Protein AF-A0A6J8DR99-F1 (afdb_monomer_lite)

InterPro domains:
  IPR032675 Leucine-rich repeat domain superfamily [G3DSA:3.80.10.10] (1-269)

Secondary structure (DSSP, 8-state):
--------EEE-TT----HHHHHHHHH-TT-TT--EEE--S----TT-------GGGGS-----------------------EEEEE--TT-SEEE-TT-----SS--SEEEEES-TT--EEE-TT-TT-BSSSEEES-TT-SEEE-TT-BTTS--TTTTTT-TT--EEE-TTS-HHHHHHT-TT--TTTT-TT--EEE-TTS---SPPPTTTTGGGTTT--EEE-TT---SS-SS-GGG-SS--EEE-TTS------HHHHHHHHHHHT-

Structure (mmCIF, N/CA/C/O backbone):
data_AF-A0A6J8DR99-F1
#
_entry.id   AF-A0A6J8DR99-F1
#
loop_
_atom_site.group_PDB
_atom_site.id
_atom_site.type_symbol
_atom_site.label_atom_id
_atom_site.label_alt_id
_atom_site.label_comp_id
_atom_site.label_asym_id
_atom_site.label_entity_id
_atom_site.label_seq_id
_atom_site.pdbx_PDB_ins_code
_atom_site.Cartn_x
_atom_site.Cartn_y
_atom_site.Cartn_z
_atom_site.occupancy
_atom_site.B_iso_or_equiv
_atom_site.auth_seq_id
_atom_site.auth_comp_id
_atom_site.auth_asym_id
_atom_site.auth_atom_id
_atom_site.pdbx_PDB_model_num
ATOM 1 N N . MET A 1 1 ? 9.584 -0.971 -44.306 1.00 40.03 1 MET A N 1
ATOM 2 C CA . MET A 1 1 ? 8.151 -1.090 -43.952 1.00 40.03 1 MET A CA 1
ATOM 3 C C . MET A 1 1 ? 8.019 -1.064 -42.437 1.00 40.03 1 MET A C 1
ATOM 5 O O . MET A 1 1 ? 8.552 -1.952 -41.787 1.00 40.03 1 MET A O 1
ATOM 9 N N . LYS A 1 2 ? 7.386 -0.033 -41.858 1.00 47.81 2 LYS A N 1
ATOM 10 C CA . LYS A 1 2 ? 7.002 -0.052 -40.438 1.00 47.81 2 LYS A CA 1
ATOM 11 C C . LYS A 1 2 ? 5.778 -0.955 -40.329 1.00 47.81 2 LYS A C 1
ATOM 13 O O . LYS A 1 2 ? 4.691 -0.528 -40.705 1.00 47.81 2 LYS A O 1
ATOM 18 N N . TYR A 1 3 ? 5.952 -2.189 -39.867 1.00 49.06 3 TYR A N 1
ATOM 19 C CA . TYR A 1 3 ? 4.815 -2.975 -39.403 1.00 49.06 3 TYR A CA 1
ATOM 20 C C . TYR A 1 3 ? 4.163 -2.174 -38.271 1.00 49.06 3 TYR A C 1
ATOM 22 O O . TYR A 1 3 ? 4.751 -2.016 -37.203 1.00 49.06 3 TYR A O 1
ATOM 30 N N . LYS A 1 4 ? 2.988 -1.583 -38.521 1.00 54.34 4 LYS A N 1
ATOM 31 C CA . LYS A 1 4 ? 2.118 -1.134 -37.432 1.00 54.34 4 LYS A CA 1
ATOM 32 C C . LYS A 1 4 ? 1.659 -2.414 -36.745 1.00 54.34 4 LYS A C 1
ATOM 34 O O . LYS A 1 4 ? 0.756 -3.081 -37.232 1.00 54.34 4 LYS A O 1
ATOM 39 N N . SER A 1 5 ? 2.356 -2.796 -35.682 1.00 61.53 5 SER A N 1
ATOM 40 C CA . SER A 1 5 ? 1.947 -3.916 -34.844 1.00 61.53 5 SER A CA 1
ATOM 41 C C . SER A 1 5 ? 0.578 -3.591 -34.243 1.00 61.53 5 SER A C 1
ATOM 43 O O . SER A 1 5 ? 0.440 -2.587 -33.551 1.00 61.53 5 SER A O 1
ATOM 45 N N . CYS A 1 6 ? -0.442 -4.398 -34.530 1.00 79.50 6 CYS A N 1
ATOM 46 C CA . CYS A 1 6 ? -1.775 -4.282 -33.924 1.00 79.50 6 CYS A CA 1
ATOM 47 C C . CYS A 1 6 ? -1.868 -4.995 -32.565 1.00 79.50 6 CYS A C 1
ATOM 49 O O . CYS A 1 6 ? -2.956 -5.112 -32.010 1.00 79.50 6 CYS A O 1
ATOM 51 N N . LEU A 1 7 ? -0.753 -5.519 -32.049 1.00 81.75 7 LEU A N 1
ATOM 52 C CA . LEU A 1 7 ? -0.737 -6.286 -30.813 1.00 81.75 7 LEU A CA 1
ATOM 53 C C . LEU A 1 7 ? -0.912 -5.353 -29.607 1.00 81.75 7 LEU A C 1
ATOM 55 O O . LEU A 1 7 ? 0.003 -4.609 -29.258 1.00 81.75 7 LEU A O 1
ATOM 59 N N . GLU A 1 8 ? -2.088 -5.405 -28.980 1.00 88.88 8 GLU A N 1
ATOM 60 C CA . GLU A 1 8 ? -2.409 -4.617 -27.781 1.00 88.88 8 GLU A CA 1
ATOM 61 C C . GLU A 1 8 ? -2.265 -5.410 -26.475 1.00 88.88 8 GLU A C 1
ATOM 63 O O . GLU A 1 8 ? -2.068 -4.811 -25.420 1.00 88.88 8 GLU A O 1
ATOM 68 N N . ASN A 1 9 ? -2.333 -6.742 -26.527 1.00 89.88 9 ASN A N 1
ATOM 69 C CA . ASN A 1 9 ? -2.215 -7.611 -25.358 1.00 89.88 9 ASN A CA 1
ATOM 70 C C . ASN A 1 9 ? -1.177 -8.694 -25.635 1.00 89.88 9 ASN A C 1
ATOM 72 O O . ASN A 1 9 ? -1.240 -9.349 -26.676 1.00 89.88 9 ASN A O 1
ATOM 76 N N . LEU A 1 10 ? -0.253 -8.886 -24.703 1.00 87.31 10 LEU A N 1
ATOM 77 C CA . LEU A 1 10 ? 0.753 -9.935 -24.749 1.00 87.31 10 LEU A CA 1
ATOM 78 C C . LEU A 1 10 ? 0.779 -10.622 -23.389 1.00 87.31 10 LEU A C 1
ATOM 80 O O . LEU A 1 10 ? 1.065 -9.981 -22.381 1.00 87.31 10 LEU A O 1
ATOM 84 N N . ASP A 1 11 ? 0.455 -11.906 -23.388 1.00 87.38 11 ASP A N 1
ATOM 85 C CA . ASP A 1 11 ? 0.487 -12.760 -22.210 1.00 87.38 11 ASP A CA 1
ATOM 86 C C . ASP A 1 11 ? 1.566 -13.820 -22.424 1.00 87.38 11 ASP A C 1
ATOM 88 O O . ASP A 1 11 ? 1.490 -14.626 -23.353 1.00 87.38 11 ASP A O 1
ATOM 92 N N . LEU A 1 12 ? 2.608 -13.737 -21.609 1.00 84.62 12 LEU A N 1
ATOM 93 C CA . LEU A 1 12 ? 3.733 -14.660 -21.546 1.00 84.62 12 LEU A CA 1
ATOM 94 C C . LEU A 1 12 ? 3.808 -15.323 -20.166 1.00 84.62 12 LEU A C 1
ATOM 96 O O . LEU A 1 12 ? 4.851 -15.884 -19.822 1.00 84.62 12 LEU A O 1
ATOM 100 N N . ALA A 1 13 ? 2.740 -15.268 -19.367 1.00 82.88 13 ALA A N 1
ATOM 101 C CA . ALA A 1 13 ? 2.736 -15.856 -18.040 1.00 82.88 13 ALA A CA 1
ATOM 102 C C . ALA A 1 13 ? 3.050 -17.359 -18.092 1.00 82.88 13 ALA A C 1
ATOM 104 O O . ALA A 1 13 ? 2.662 -18.050 -19.038 1.00 82.88 13 ALA A O 1
ATOM 105 N N . LYS A 1 14 ? 3.727 -17.876 -17.058 1.00 81.44 14 LYS A N 1
ATOM 106 C CA . LYS A 1 14 ? 4.052 -19.310 -16.906 1.00 81.44 14 LYS A CA 1
ATOM 107 C C . LYS A 1 14 ? 4.875 -19.898 -18.058 1.00 81.44 14 LYS A C 1
ATOM 109 O O . LYS A 1 14 ? 4.716 -21.067 -18.408 1.00 81.44 14 LYS A O 1
ATOM 114 N N . ASN A 1 15 ? 5.729 -19.084 -18.668 1.00 75.38 15 ASN A N 1
ATOM 115 C CA . ASN A 1 15 ? 6.725 -19.552 -19.626 1.00 75.38 15 ASN A CA 1
ATOM 116 C C . ASN A 1 15 ? 8.115 -19.601 -18.976 1.00 75.38 15 ASN A C 1
ATOM 118 O O . ASN A 1 15 ? 8.362 -18.963 -17.955 1.00 75.38 15 ASN A O 1
ATOM 122 N N . ASP A 1 16 ? 9.033 -20.332 -19.602 1.00 70.62 16 ASP A N 1
ATOM 123 C CA . ASP A 1 16 ? 10.425 -20.488 -19.157 1.00 70.62 16 ASP A CA 1
ATOM 124 C C . ASP A 1 16 ? 11.345 -19.473 -19.865 1.00 70.62 16 ASP A C 1
ATOM 126 O O . ASP A 1 16 ? 12.326 -19.819 -20.522 1.00 70.62 16 ASP A O 1
ATOM 130 N N . PHE A 1 17 ? 10.952 -18.193 -19.841 1.00 63.66 17 PHE A N 1
ATOM 131 C CA . PHE A 1 17 ? 11.792 -17.112 -20.361 1.00 63.66 17 PHE A CA 1
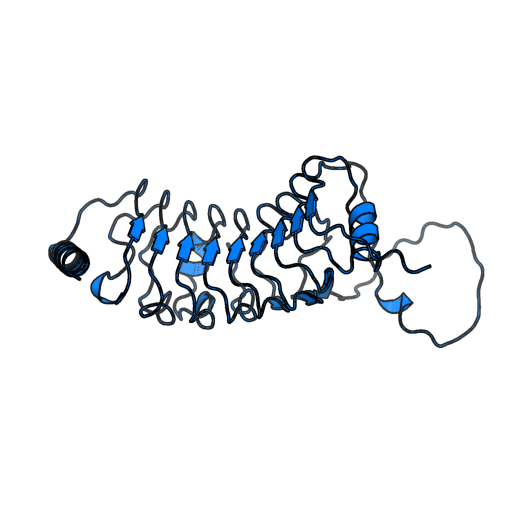ATOM 132 C C . PHE A 1 17 ? 12.757 -16.644 -19.277 1.00 63.66 17 PHE A C 1
ATOM 134 O O . PHE A 1 17 ? 12.333 -16.277 -18.180 1.00 63.66 17 PHE A O 1
ATOM 141 N N . ASP A 1 18 ? 14.041 -16.530 -19.614 1.00 60.47 18 ASP A N 1
ATOM 142 C CA . ASP A 1 18 ? 14.968 -15.812 -18.747 1.00 60.47 18 ASP A CA 1
ATOM 143 C C . ASP A 1 18 ? 14.670 -14.292 -18.758 1.00 60.47 18 ASP A C 1
ATOM 145 O O . ASP A 1 18 ? 14.130 -13.719 -19.716 1.00 60.47 18 ASP A O 1
ATOM 149 N N . ILE A 1 19 ? 15.042 -13.600 -17.676 1.00 57.00 19 ILE A N 1
ATOM 150 C CA . ILE A 1 19 ? 14.813 -12.153 -17.536 1.00 57.00 19 ILE A CA 1
ATOM 151 C C . ILE A 1 19 ? 15.517 -11.329 -18.629 1.00 57.00 19 ILE A C 1
ATOM 153 O O . ILE A 1 19 ? 15.062 -10.233 -18.960 1.00 57.00 19 ILE A O 1
ATOM 157 N N . HIS A 1 20 ? 16.597 -11.835 -19.233 1.00 59.41 20 HIS A N 1
ATOM 158 C CA . HIS A 1 20 ? 17.275 -11.169 -20.342 1.00 59.41 20 HIS A CA 1
ATOM 159 C C . HIS A 1 20 ? 16.442 -11.228 -21.622 1.00 59.41 20 HIS A C 1
ATOM 161 O O . HIS A 1 20 ? 16.338 -10.213 -22.306 1.00 59.41 20 HIS A O 1
ATOM 167 N N . GLN A 1 21 ? 15.797 -12.355 -21.923 1.00 59.56 21 GLN A N 1
ATOM 168 C CA . GLN A 1 21 ? 14.893 -12.503 -23.064 1.00 59.56 21 GLN A CA 1
ATOM 169 C C . GLN A 1 21 ? 13.720 -11.526 -22.951 1.00 59.56 21 GLN A C 1
ATOM 171 O O . GLN A 1 21 ? 13.354 -10.879 -23.932 1.00 59.56 21 GLN A O 1
ATOM 176 N N . ILE A 1 22 ? 13.212 -11.300 -21.739 1.00 60.22 22 ILE A N 1
ATOM 177 C CA . ILE A 1 22 ? 12.131 -10.335 -21.496 1.00 60.22 22 ILE A CA 1
ATOM 178 C C . ILE A 1 22 ? 12.615 -8.895 -21.537 1.00 60.22 22 ILE A C 1
ATOM 180 O O . ILE A 1 22 ? 11.944 -8.049 -22.124 1.00 60.22 22 ILE A O 1
ATOM 184 N N . MET A 1 23 ? 13.781 -8.598 -20.962 1.00 59.97 23 MET A N 1
ATOM 185 C CA . MET A 1 23 ? 14.384 -7.269 -21.074 1.00 59.97 23 MET A CA 1
ATOM 186 C C . MET A 1 23 ? 14.691 -6.927 -22.532 1.00 59.97 23 MET A C 1
ATOM 188 O O . MET A 1 23 ? 14.529 -5.786 -22.948 1.00 59.97 23 MET A O 1
ATOM 192 N N . VAL A 1 24 ? 15.069 -7.913 -23.345 1.00 60.09 24 VAL A N 1
ATOM 193 C CA . VAL A 1 24 ? 15.187 -7.739 -24.792 1.00 60.09 24 VAL A CA 1
ATOM 194 C C . VAL A 1 24 ? 13.814 -7.446 -25.395 1.00 60.09 24 VAL A C 1
ATOM 196 O O . VAL A 1 24 ? 13.698 -6.453 -26.105 1.00 60.09 24 VAL A O 1
ATOM 199 N N . ILE A 1 25 ? 12.763 -8.206 -25.062 1.00 57.19 25 ILE A N 1
ATOM 200 C CA . ILE A 1 25 ? 11.386 -7.965 -25.539 1.00 57.19 25 ILE A CA 1
ATOM 201 C C . ILE A 1 25 ? 10.869 -6.568 -25.145 1.00 57.19 25 ILE A C 1
ATOM 203 O O . ILE A 1 25 ? 10.258 -5.896 -25.975 1.00 57.19 25 ILE A O 1
ATOM 207 N N . SER A 1 26 ? 11.150 -6.085 -23.932 1.00 53.72 26 SER A N 1
ATOM 208 C CA . SER A 1 26 ? 10.747 -4.748 -23.471 1.00 53.72 26 SER A CA 1
ATOM 209 C C . SER A 1 26 ? 11.568 -3.623 -24.117 1.00 53.72 26 SER A C 1
ATOM 211 O O . SER A 1 26 ? 11.051 -2.524 -24.330 1.00 53.72 26 SER A O 1
ATOM 213 N N . LEU A 1 27 ? 12.819 -3.904 -24.504 1.00 54.03 27 LEU A N 1
ATOM 214 C CA . LEU A 1 27 ? 13.683 -3.014 -25.288 1.00 54.03 27 LEU A CA 1
ATOM 215 C C . LEU A 1 27 ? 13.342 -3.002 -26.785 1.00 54.03 27 LEU A C 1
ATOM 217 O O . LEU A 1 27 ? 13.729 -2.063 -27.497 1.00 54.03 27 LEU A O 1
ATOM 221 N N . LEU A 1 28 ? 12.608 -3.999 -27.290 1.00 54.00 28 LEU A N 1
ATOM 222 C CA . LEU A 1 28 ? 12.102 -3.970 -28.654 1.00 54.00 28 LEU A CA 1
ATOM 223 C C . LEU A 1 28 ? 11.047 -2.860 -28.753 1.00 54.00 28 LEU A C 1
ATOM 225 O O . LEU A 1 28 ? 9.859 -3.060 -28.511 1.00 54.00 28 LEU A O 1
ATOM 229 N N . LYS A 1 29 ? 11.470 -1.694 -29.260 1.00 55.09 29 LYS A N 1
ATOM 230 C CA . LYS A 1 29 ? 10.624 -0.579 -29.751 1.00 55.09 29 LYS A CA 1
ATOM 231 C C . LYS A 1 29 ? 9.525 -0.998 -30.757 1.00 55.09 29 LYS A C 1
ATOM 233 O O . LYS A 1 29 ? 8.822 -0.144 -31.290 1.00 55.09 29 LYS A O 1
ATOM 238 N N . LEU A 1 30 ? 9.408 -2.290 -31.059 1.00 56.19 30 LEU A N 1
ATOM 239 C CA . LEU A 1 30 ? 8.439 -2.924 -31.944 1.00 56.19 30 LEU A CA 1
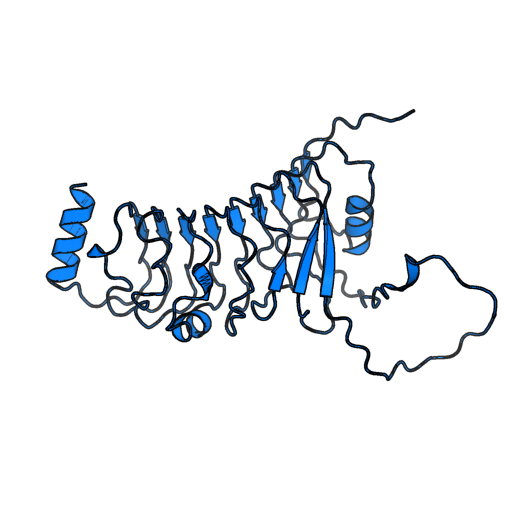ATOM 240 C C . LEU A 1 30 ? 7.046 -3.065 -31.302 1.00 56.19 30 LEU A C 1
ATOM 242 O O . LEU A 1 30 ? 6.063 -3.182 -32.031 1.00 56.19 30 LEU A O 1
ATOM 246 N N . LEU A 1 31 ? 6.936 -3.000 -29.971 1.00 66.38 31 LEU A N 1
ATOM 247 C CA . LEU A 1 31 ? 5.673 -3.154 -29.232 1.00 66.38 31 LEU A CA 1
ATOM 248 C C . LEU A 1 31 ? 5.018 -1.800 -28.892 1.00 66.38 31 LEU A C 1
ATOM 250 O O . LEU A 1 31 ? 4.553 -1.579 -27.779 1.00 66.38 31 LEU A O 1
ATOM 254 N N . SER A 1 32 ? 4.980 -0.866 -29.849 1.00 73.62 32 SER A N 1
ATOM 255 C CA . SER A 1 32 ? 4.547 0.526 -29.614 1.00 73.62 32 SER A CA 1
ATOM 256 C C . SER A 1 32 ? 3.063 0.713 -29.267 1.00 73.62 32 SER A C 1
ATOM 258 O O . SER A 1 32 ? 2.679 1.814 -28.887 1.00 73.62 32 SER A O 1
ATOM 260 N N . ASN A 1 33 ? 2.237 -0.318 -29.466 1.00 84.06 33 ASN A N 1
ATOM 261 C CA . ASN A 1 33 ? 0.788 -0.293 -29.233 1.00 84.06 33 ASN A CA 1
ATOM 262 C C . ASN A 1 33 ? 0.355 -1.238 -28.102 1.00 84.06 33 ASN A C 1
ATOM 264 O O . ASN A 1 33 ? -0.840 -1.403 -27.866 1.00 84.06 33 ASN A O 1
ATOM 268 N N . LEU A 1 34 ? 1.311 -1.867 -27.413 1.00 85.62 34 LEU A N 1
ATOM 269 C CA . LEU A 1 34 ? 1.018 -2.822 -26.357 1.00 85.62 34 LEU A CA 1
ATOM 270 C C . LEU A 1 34 ? 0.423 -2.091 -25.149 1.00 85.62 34 LEU A C 1
ATOM 272 O O . LEU A 1 34 ? 1.075 -1.210 -24.590 1.00 85.62 34 LEU A O 1
ATOM 276 N N . LYS A 1 35 ? -0.800 -2.454 -24.762 1.00 90.81 35 LYS A N 1
ATOM 277 C CA . LYS A 1 35 ? -1.537 -1.904 -23.616 1.00 90.81 35 LYS A CA 1
ATOM 278 C C . LYS A 1 35 ? -1.467 -2.814 -22.399 1.00 90.81 35 LYS A C 1
ATOM 280 O O . LYS A 1 35 ? -1.431 -2.310 -21.280 1.00 90.81 35 LYS A O 1
ATOM 285 N N . ARG A 1 36 ? -1.459 -4.134 -22.602 1.00 91.50 36 ARG A N 1
ATOM 286 C CA . ARG A 1 36 ? -1.364 -5.126 -21.525 1.00 91.50 36 ARG A CA 1
ATOM 287 C C . ARG A 1 36 ? -0.180 -6.043 -21.739 1.00 91.50 36 ARG A C 1
ATOM 289 O O . ARG A 1 36 ? -0.029 -6.600 -22.827 1.00 91.50 36 ARG A O 1
ATOM 296 N N . PHE A 1 37 ? 0.613 -6.211 -20.692 1.00 88.75 37 PHE A N 1
ATOM 297 C CA . PHE A 1 37 ? 1.740 -7.125 -20.693 1.00 88.75 37 PHE A CA 1
ATOM 298 C C . PHE A 1 37 ? 1.742 -7.962 -19.420 1.00 88.75 37 PHE A C 1
ATOM 300 O O . PHE A 1 37 ? 1.893 -7.417 -18.325 1.00 88.75 37 PHE A O 1
ATOM 307 N N . ASP A 1 38 ? 1.547 -9.265 -19.581 1.00 88.06 38 ASP A N 1
ATOM 308 C CA . ASP A 1 38 ? 1.646 -10.243 -18.505 1.00 88.06 38 ASP A CA 1
ATOM 309 C C . ASP A 1 38 ? 2.890 -11.100 -18.724 1.00 88.06 38 ASP A C 1
ATOM 311 O O . ASP A 1 38 ? 3.077 -11.698 -19.782 1.00 88.06 38 ASP A O 1
ATOM 315 N N . ILE A 1 39 ? 3.764 -11.096 -17.731 1.00 83.56 39 ILE A N 1
ATOM 316 C CA . ILE A 1 39 ? 4.988 -11.889 -17.649 1.00 83.56 39 ILE A CA 1
ATOM 317 C C . ILE A 1 39 ? 5.073 -12.542 -16.266 1.00 83.56 39 ILE A C 1
ATOM 319 O O . ILE A 1 39 ? 6.151 -12.679 -15.695 1.00 83.56 39 ILE A O 1
ATOM 323 N N . SER A 1 40 ? 3.929 -12.872 -15.670 1.00 83.69 40 SER A N 1
ATOM 324 C CA . SER A 1 40 ? 3.894 -13.440 -14.329 1.00 83.69 40 SER A CA 1
ATOM 325 C C . SER A 1 40 ? 4.337 -14.903 -14.282 1.00 83.69 40 SER A C 1
ATOM 327 O O . SER A 1 40 ? 4.205 -15.649 -15.252 1.00 83.69 40 SER A O 1
ATOM 329 N N . GLN A 1 41 ? 4.823 -15.337 -13.116 1.00 74.44 41 GLN A N 1
ATOM 330 C CA . GLN A 1 41 ? 5.172 -16.742 -12.843 1.00 74.44 41 GLN A CA 1
ATOM 331 C C . GLN A 1 41 ? 6.192 -17.323 -13.826 1.00 74.44 41 GLN A C 1
ATOM 333 O O . GLN A 1 41 ? 6.059 -18.458 -14.279 1.00 74.44 41 GLN A O 1
ATOM 338 N N . LEU A 1 42 ? 7.198 -16.532 -14.177 1.00 66.69 42 LEU A N 1
ATOM 339 C CA . LEU A 1 42 ? 8.312 -17.019 -14.976 1.00 66.69 42 LEU A CA 1
ATOM 340 C C . LEU A 1 42 ? 9.214 -17.871 -14.091 1.00 66.69 42 LEU A C 1
ATOM 342 O O . LEU A 1 42 ? 9.652 -17.422 -13.029 1.00 66.69 42 LEU A O 1
ATOM 346 N N . GLU A 1 43 ? 9.425 -19.118 -14.504 1.00 53.66 43 GLU A N 1
ATOM 347 C CA . GLU A 1 43 ? 10.185 -20.081 -13.721 1.00 53.66 43 GLU A CA 1
ATOM 348 C C . GLU A 1 43 ? 11.688 -19.774 -13.701 1.00 53.66 43 GLU A C 1
ATOM 350 O O . GLU A 1 43 ? 12.249 -18.983 -14.459 1.00 53.66 43 GLU A O 1
ATOM 355 N N . ARG A 1 44 ? 12.329 -20.380 -12.710 1.00 51.69 44 ARG A N 1
ATOM 356 C CA . ARG A 1 44 ? 13.697 -20.140 -12.283 1.00 51.69 44 ARG A CA 1
ATOM 357 C C . ARG A 1 44 ? 14.683 -20.846 -13.211 1.00 51.69 44 ARG A C 1
ATOM 359 O O . ARG A 1 44 ? 14.850 -22.057 -13.088 1.00 51.69 44 ARG A O 1
ATOM 366 N N . ASP A 1 45 ? 15.471 -20.108 -13.990 1.00 45.25 45 ASP A N 1
ATOM 367 C CA . ASP A 1 45 ? 16.723 -20.677 -14.502 1.00 45.25 45 ASP A CA 1
ATOM 368 C C . ASP A 1 45 ? 17.751 -20.727 -13.354 1.00 45.25 45 ASP A C 1
ATOM 370 O O . ASP A 1 45 ? 18.278 -19.712 -12.875 1.00 45.25 45 ASP A O 1
ATOM 374 N N . GLN A 1 46 ? 18.023 -21.942 -12.866 1.00 40.94 46 GLN A N 1
ATOM 375 C CA . GLN A 1 46 ? 18.967 -22.208 -11.776 1.00 40.94 46 GLN A CA 1
ATOM 376 C C . GLN A 1 46 ? 20.412 -21.782 -12.110 1.00 40.94 46 GLN A C 1
ATOM 378 O O . GLN A 1 46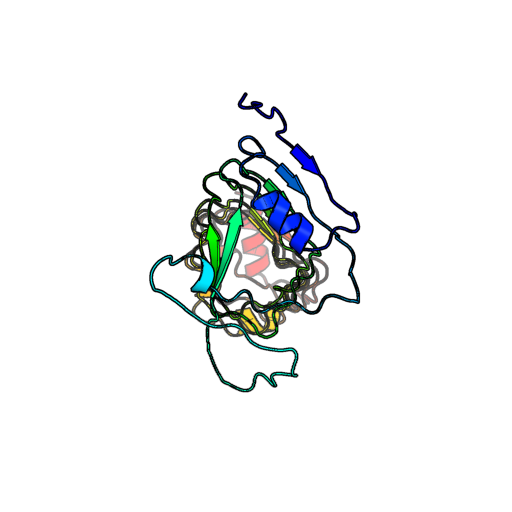 ? 21.236 -21.678 -11.197 1.00 40.94 46 GLN A O 1
ATOM 383 N N . ASN A 1 47 ? 20.715 -21.457 -13.373 1.00 35.84 47 ASN A N 1
ATOM 384 C CA . ASN A 1 47 ? 22.053 -21.095 -13.843 1.00 35.84 47 ASN A CA 1
ATOM 385 C C . ASN A 1 47 ? 22.324 -19.584 -13.943 1.00 35.84 47 ASN A C 1
ATOM 387 O O . ASN A 1 47 ? 23.429 -19.179 -14.317 1.00 35.84 47 ASN A O 1
ATOM 391 N N . LEU A 1 48 ? 21.374 -18.721 -13.571 1.00 35.88 48 LEU A N 1
ATOM 392 C CA . LEU A 1 48 ? 21.532 -17.274 -13.738 1.00 35.88 48 LEU A CA 1
ATOM 393 C C . LEU A 1 48 ? 22.489 -16.646 -12.706 1.00 35.88 48 LEU A C 1
ATOM 395 O O . LEU A 1 48 ? 22.115 -16.277 -11.590 1.00 35.88 48 LEU A O 1
ATOM 399 N N . LYS A 1 49 ? 23.749 -16.441 -13.100 1.00 33.31 49 LYS A N 1
ATOM 400 C CA . LYS A 1 49 ? 24.600 -15.377 -12.544 1.00 33.31 49 LYS A CA 1
ATOM 401 C C . LYS A 1 49 ? 24.270 -14.082 -13.286 1.00 33.31 49 LYS A C 1
ATOM 403 O O . LYS A 1 49 ? 24.627 -13.942 -14.451 1.00 33.31 49 LYS A O 1
ATOM 408 N N . MET A 1 50 ? 23.603 -13.136 -12.628 1.00 37.72 50 MET A N 1
ATOM 409 C CA . MET A 1 50 ? 23.380 -11.818 -13.225 1.00 37.72 50 MET A CA 1
ATOM 410 C C . MET A 1 50 ? 24.708 -11.074 -13.379 1.00 37.72 50 MET A C 1
ATOM 412 O O . MET A 1 50 ? 25.462 -10.908 -12.420 1.00 37.72 50 MET A O 1
ATOM 416 N N . PHE A 1 51 ? 24.967 -10.607 -14.599 1.00 34.12 51 PHE A N 1
ATOM 417 C CA . PHE A 1 51 ? 26.002 -9.624 -14.886 1.00 34.12 51 PHE A CA 1
ATOM 418 C C . PHE A 1 51 ? 25.627 -8.281 -14.254 1.00 34.12 51 PHE A C 1
ATOM 420 O O . PHE A 1 51 ? 24.500 -7.805 -14.408 1.00 34.12 51 PHE A O 1
ATOM 427 N N . HIS A 1 52 ? 26.597 -7.636 -13.602 1.00 35.25 52 HIS A N 1
ATOM 428 C CA . HIS A 1 52 ? 26.534 -6.208 -13.312 1.00 35.25 52 HIS A CA 1
ATOM 429 C C . HIS A 1 52 ? 26.298 -5.459 -14.632 1.00 35.25 52 HIS A C 1
ATOM 431 O O . HIS A 1 52 ? 27.166 -5.449 -15.507 1.00 35.25 52 HIS A O 1
ATOM 437 N N . TYR A 1 53 ? 25.118 -4.861 -14.806 1.00 34.38 53 TYR A N 1
ATOM 438 C CA . TYR A 1 53 ? 24.858 -3.994 -15.951 1.00 34.38 53 TYR A CA 1
ATOM 439 C C . TYR A 1 53 ? 25.575 -2.663 -15.712 1.00 34.38 53 TYR A C 1
ATOM 441 O O . TYR A 1 53 ? 25.036 -1.732 -15.117 1.00 34.38 53 TYR A O 1
ATOM 449 N N . ASP A 1 54 ? 26.842 -2.616 -16.111 1.00 33.88 54 ASP A N 1
ATOM 450 C CA . ASP A 1 54 ? 27.704 -1.456 -15.941 1.00 33.88 54 ASP A CA 1
ATOM 451 C C . ASP A 1 54 ? 27.229 -0.329 -16.881 1.00 33.88 54 ASP A C 1
ATOM 453 O O . ASP A 1 54 ? 27.324 -0.414 -18.110 1.00 33.88 54 ASP A O 1
ATOM 457 N N . TYR A 1 55 ? 26.670 0.736 -16.301 1.00 33.41 55 TYR A N 1
ATOM 458 C CA . TYR A 1 55 ? 25.946 1.819 -16.990 1.00 33.41 55 TYR A CA 1
ATOM 459 C C . TYR A 1 55 ? 26.816 2.651 -17.965 1.00 33.41 55 TYR A C 1
ATOM 461 O O . TYR A 1 55 ? 26.326 3.558 -18.639 1.00 33.41 55 TYR A O 1
ATOM 469 N N . ARG A 1 56 ? 28.113 2.349 -18.111 1.00 34.28 56 ARG A N 1
ATOM 470 C CA . ARG A 1 56 ? 29.048 3.137 -18.935 1.00 34.28 56 ARG A CA 1
ATOM 471 C C . ARG A 1 56 ? 28.927 2.936 -20.448 1.00 34.28 56 ARG A C 1
ATOM 473 O O . ARG A 1 56 ? 29.496 3.723 -21.196 1.00 34.28 56 ARG A O 1
ATOM 480 N N . ARG A 1 57 ? 28.184 1.942 -20.950 1.00 33.47 57 ARG A N 1
ATOM 481 C CA . ARG A 1 57 ? 28.129 1.677 -22.407 1.00 33.47 57 ARG A CA 1
ATOM 482 C C . ARG A 1 57 ? 27.180 2.565 -23.226 1.00 33.47 57 ARG A C 1
ATOM 484 O O . ARG A 1 57 ? 27.149 2.407 -24.444 1.00 33.47 57 ARG A O 1
ATOM 491 N N . SER A 1 58 ? 26.460 3.520 -22.623 1.00 31.00 58 SER A N 1
ATOM 492 C CA . SER A 1 58 ? 25.610 4.463 -23.383 1.00 31.00 58 SER A CA 1
ATOM 493 C C . SER A 1 58 ? 26.153 5.894 -23.520 1.00 31.00 58 SER A C 1
ATOM 495 O O . SER A 1 58 ? 25.610 6.658 -24.315 1.00 31.00 58 SER A O 1
ATOM 497 N N . SER A 1 59 ? 27.269 6.254 -22.872 1.00 28.19 59 SER A N 1
ATOM 498 C CA . SER A 1 59 ? 27.962 7.520 -23.154 1.00 28.19 59 SER A CA 1
ATOM 499 C C . SER A 1 59 ? 29.086 7.295 -24.170 1.00 28.19 59 SER A C 1
ATOM 501 O O . SER A 1 59 ? 30.239 7.056 -23.814 1.00 28.19 59 SER A O 1
ATOM 503 N N . LYS A 1 60 ? 28.762 7.349 -25.464 1.00 30.31 60 LYS A N 1
ATOM 504 C CA . LYS A 1 60 ? 29.784 7.480 -26.511 1.00 30.31 60 LYS A CA 1
ATOM 505 C C . LYS A 1 60 ? 30.496 8.834 -26.367 1.00 30.31 60 LYS A C 1
ATOM 507 O O . LYS A 1 60 ? 29.893 9.844 -26.708 1.00 30.31 60 LYS A O 1
ATOM 512 N N . HIS A 1 61 ? 31.743 8.833 -25.890 1.00 30.31 61 HIS A N 1
ATOM 513 C CA . HIS A 1 61 ? 32.920 9.379 -26.597 1.00 30.31 61 HIS A CA 1
ATOM 514 C C . HIS A 1 61 ? 34.178 9.402 -25.707 1.00 30.31 61 HIS A C 1
ATOM 516 O O . HIS A 1 61 ? 34.290 10.259 -24.838 1.00 30.31 61 HIS A O 1
ATOM 522 N N . SER A 1 62 ? 35.107 8.478 -25.972 1.00 26.59 62 SER A N 1
ATOM 523 C CA . SER A 1 62 ? 36.577 8.653 -26.079 1.00 26.59 62 SER A CA 1
ATOM 524 C C . SER A 1 62 ? 37.204 7.247 -26.011 1.00 26.59 62 SER A C 1
ATOM 526 O O . SER A 1 62 ? 36.964 6.477 -25.089 1.00 26.59 62 SER A O 1
ATOM 528 N N . ASP A 1 63 ? 37.601 6.703 -27.155 1.00 27.30 63 ASP A N 1
ATOM 529 C CA . ASP A 1 63 ? 38.970 6.704 -27.689 1.00 27.30 63 ASP A CA 1
ATOM 530 C C . ASP A 1 63 ? 39.799 5.496 -27.221 1.00 27.30 63 ASP A C 1
ATOM 532 O O . ASP A 1 63 ? 40.161 5.360 -26.062 1.00 27.30 63 ASP A O 1
ATOM 536 N N . HIS A 1 64 ? 40.086 4.644 -28.210 1.00 29.33 64 HIS A N 1
ATOM 537 C CA . HIS A 1 64 ? 41.302 3.854 -28.416 1.00 29.33 64 HIS A CA 1
ATOM 538 C C . HIS A 1 64 ? 41.855 2.896 -27.334 1.00 29.33 64 HIS A C 1
ATOM 540 O O . HIS A 1 64 ? 42.358 3.307 -26.298 1.00 29.33 64 HIS A O 1
ATOM 546 N N . LEU A 1 65 ? 41.999 1.631 -27.783 1.00 27.61 65 LEU A N 1
ATOM 547 C CA . LEU A 1 65 ? 42.938 0.579 -27.329 1.00 27.61 65 LEU A CA 1
ATOM 548 C C . LEU A 1 65 ? 42.561 -0.068 -25.972 1.00 27.61 65 LEU A C 1
ATOM 550 O O . LEU A 1 65 ? 42.083 0.592 -25.071 1.00 27.61 65 LEU A O 1
ATOM 554 N N . ALA A 1 66 ? 42.691 -1.371 -25.728 1.00 25.20 66 ALA A N 1
ATOM 555 C CA . ALA A 1 66 ? 43.565 -2.377 -26.305 1.00 25.20 66 ALA A CA 1
ATOM 556 C C . ALA A 1 66 ? 42.955 -3.789 -26.168 1.00 25.20 66 ALA A C 1
ATOM 558 O O . ALA A 1 66 ? 42.114 -4.057 -25.311 1.00 25.20 66 ALA A O 1
ATOM 559 N N . LYS A 1 67 ? 43.443 -4.694 -27.023 1.00 33.50 67 LYS A N 1
ATOM 560 C CA . LYS A 1 67 ? 43.480 -6.149 -26.812 1.00 33.50 67 LYS A CA 1
ATOM 561 C C . LYS A 1 67 ? 43.907 -6.479 -25.370 1.00 33.50 67 LYS A C 1
ATOM 563 O O . LYS A 1 67 ? 44.827 -5.818 -24.901 1.00 33.50 67 LYS A O 1
ATOM 568 N N . LEU A 1 68 ? 43.357 -7.536 -24.757 1.00 28.28 68 LEU A N 1
ATOM 569 C CA . LEU A 1 68 ? 44.129 -8.669 -24.201 1.00 28.28 68 LEU A CA 1
ATOM 570 C C . LEU A 1 68 ? 43.274 -9.652 -23.377 1.00 28.28 68 LEU A C 1
ATOM 572 O O . LEU A 1 68 ? 42.486 -9.261 -22.525 1.00 28.28 68 LEU A O 1
ATOM 576 N N . ASP A 1 69 ? 43.513 -10.922 -23.701 1.00 25.58 69 ASP A N 1
ATOM 577 C CA . ASP A 1 69 ? 43.655 -12.122 -22.876 1.00 25.58 69 ASP A CA 1
ATOM 578 C C . ASP A 1 69 ? 42.640 -12.566 -21.812 1.00 25.58 69 ASP A C 1
ATOM 580 O O . ASP A 1 69 ? 42.346 -11.923 -20.808 1.00 25.58 69 ASP A O 1
ATOM 584 N N . ASN A 1 70 ? 42.260 -13.832 -22.018 1.00 30.30 70 ASN A N 1
ATOM 585 C CA . ASN A 1 70 ? 41.836 -14.808 -21.027 1.00 30.30 70 ASN A CA 1
ATOM 586 C C . ASN A 1 70 ? 42.792 -14.831 -19.828 1.00 30.30 70 ASN A C 1
ATOM 588 O O . ASN A 1 70 ? 43.800 -15.532 -19.858 1.00 30.30 70 ASN A O 1
ATOM 592 N N . GLN A 1 71 ? 42.436 -14.154 -18.743 1.00 25.89 71 GLN A N 1
ATOM 593 C CA . GLN A 1 71 ? 42.845 -14.537 -17.396 1.00 25.89 71 GLN A CA 1
ATOM 594 C C . GLN A 1 71 ? 41.837 -13.988 -16.389 1.00 25.89 71 GLN A C 1
ATOM 596 O O . GLN A 1 71 ? 41.371 -12.859 -16.480 1.00 25.89 71 GLN A O 1
ATOM 601 N N . SER A 1 72 ? 41.465 -14.851 -15.453 1.00 33.69 72 SER A N 1
ATOM 602 C CA . SER A 1 72 ? 40.595 -14.629 -14.302 1.00 33.69 72 SER A CA 1
ATOM 603 C C . SER A 1 72 ? 40.859 -13.294 -13.597 1.00 33.69 72 SER A C 1
ATOM 605 O O . SER A 1 72 ? 41.780 -13.185 -12.787 1.00 33.69 72 SER A O 1
ATOM 607 N N . ILE A 1 73 ? 40.014 -12.296 -13.864 1.00 25.56 73 ILE A N 1
ATOM 608 C CA . ILE A 1 73 ? 40.002 -11.040 -13.114 1.00 25.56 73 ILE A CA 1
ATOM 609 C C . ILE A 1 73 ? 39.084 -11.226 -11.906 1.00 25.56 73 ILE A C 1
ATOM 611 O O . ILE A 1 73 ? 37.857 -11.247 -12.011 1.00 25.56 73 ILE A O 1
ATOM 615 N N . VAL A 1 74 ? 39.709 -11.379 -10.741 1.00 26.05 74 VAL A N 1
ATOM 616 C CA . VAL A 1 74 ? 39.080 -11.195 -9.434 1.00 26.05 74 VAL A CA 1
ATOM 617 C C . VAL A 1 74 ? 38.648 -9.730 -9.336 1.00 26.05 74 VAL A C 1
ATOM 619 O O . VAL A 1 74 ? 39.480 -8.848 -9.135 1.00 26.05 74 VAL A O 1
ATOM 622 N N . TYR A 1 75 ? 37.354 -9.449 -9.495 1.00 28.06 75 TYR A N 1
ATOM 623 C CA . TYR A 1 75 ? 36.813 -8.110 -9.257 1.00 28.06 75 TYR A CA 1
ATOM 624 C C . TYR A 1 75 ? 36.576 -7.908 -7.764 1.00 28.06 75 TYR A C 1
ATOM 626 O O . TYR A 1 75 ? 35.533 -8.260 -7.222 1.00 28.06 75 TYR A O 1
ATOM 634 N N . ASN A 1 76 ? 37.569 -7.319 -7.106 1.00 28.23 76 ASN A N 1
ATOM 635 C CA . ASN A 1 76 ? 37.423 -6.735 -5.785 1.00 28.23 76 ASN A CA 1
ATOM 636 C C . ASN A 1 76 ? 37.634 -5.220 -5.929 1.00 28.23 76 ASN A C 1
ATOM 638 O O . ASN A 1 76 ? 38.767 -4.766 -6.066 1.00 28.23 76 ASN A O 1
ATOM 642 N N . SER A 1 77 ? 36.555 -4.436 -5.993 1.00 31.36 77 SER A N 1
ATOM 643 C CA . SER A 1 77 ? 36.567 -3.001 -5.651 1.00 31.36 77 SER A CA 1
ATOM 644 C C . SER A 1 77 ? 35.165 -2.381 -5.702 1.00 31.36 77 SER A C 1
ATOM 646 O O . SER A 1 77 ? 34.556 -2.202 -6.749 1.00 31.36 77 SER A O 1
ATOM 648 N N . TYR A 1 78 ? 34.681 -2.050 -4.508 1.00 32.81 78 TYR A N 1
ATOM 649 C CA . TYR A 1 78 ? 33.747 -0.988 -4.136 1.00 32.81 78 TYR A CA 1
ATOM 650 C C . TYR A 1 78 ? 33.416 0.067 -5.211 1.00 32.81 78 TYR A C 1
ATOM 652 O O . TYR A 1 78 ? 34.046 1.121 -5.259 1.00 32.81 78 TYR A O 1
ATOM 660 N N . TYR A 1 79 ? 32.337 -0.130 -5.971 1.00 38.06 79 TYR A N 1
ATOM 661 C CA . TYR A 1 79 ? 31.681 0.961 -6.699 1.00 38.06 79 TYR A CA 1
ATOM 662 C C . TYR A 1 79 ? 30.161 0.882 -6.527 1.00 38.06 79 TYR A C 1
ATOM 664 O O . TY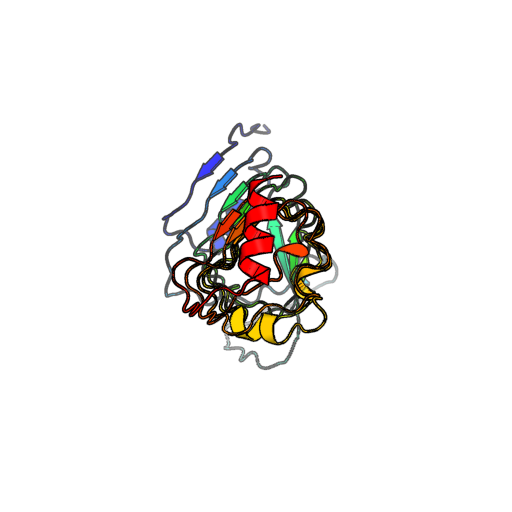R A 1 79 ? 29.468 0.075 -7.139 1.00 38.06 79 TYR A O 1
ATOM 672 N N . ARG A 1 80 ? 29.653 1.747 -5.639 1.00 44.91 80 ARG A N 1
ATOM 673 C CA . ARG A 1 80 ? 28.231 2.034 -5.419 1.00 44.91 80 ARG A CA 1
ATOM 674 C C . ARG A 1 80 ? 27.628 2.654 -6.684 1.00 44.91 80 ARG A C 1
ATOM 676 O O . ARG A 1 80 ? 27.709 3.865 -6.867 1.00 44.91 80 ARG A O 1
ATOM 683 N N . ILE A 1 81 ? 26.985 1.850 -7.519 1.00 50.44 81 ILE A N 1
ATOM 684 C CA . ILE A 1 81 ? 25.916 2.335 -8.398 1.00 50.44 81 ILE A CA 1
ATOM 685 C C . ILE A 1 81 ? 24.675 1.539 -8.007 1.00 50.44 81 ILE A C 1
ATOM 687 O O . ILE A 1 81 ? 24.504 0.388 -8.393 1.00 50.44 81 ILE A O 1
ATOM 691 N N . SER A 1 82 ? 23.881 2.130 -7.120 1.00 60.28 82 SER A N 1
ATOM 692 C CA . SER A 1 82 ? 22.790 1.478 -6.391 1.00 60.28 82 SER A CA 1
ATOM 693 C C . SER A 1 82 ? 21.405 1.853 -6.921 1.00 60.28 82 SER A C 1
ATOM 695 O O . SER A 1 82 ? 20.416 1.488 -6.303 1.00 60.28 82 SER A O 1
ATOM 697 N N . ASP A 1 83 ? 21.299 2.562 -8.044 1.00 74.38 83 ASP A N 1
ATOM 698 C CA . ASP A 1 83 ? 20.008 2.922 -8.634 1.00 74.38 83 ASP A CA 1
ATOM 699 C C . ASP A 1 83 ? 19.704 2.047 -9.854 1.00 74.38 83 ASP A C 1
ATOM 701 O O . ASP A 1 83 ? 20.524 1.929 -10.765 1.00 74.38 83 ASP A O 1
ATOM 705 N N . PHE A 1 84 ? 18.518 1.441 -9.885 1.00 77.00 84 PHE A N 1
ATOM 706 C CA . PHE A 1 84 ? 18.048 0.646 -11.018 1.00 77.00 84 PHE A CA 1
ATOM 707 C C . PHE A 1 84 ? 17.124 1.466 -11.911 1.00 77.00 84 PHE A C 1
ATOM 709 O O . PHE A 1 84 ? 16.277 2.219 -11.432 1.00 77.00 84 PHE A O 1
ATOM 716 N N . LEU A 1 85 ? 17.271 1.292 -13.223 1.00 76.88 85 LEU A N 1
ATOM 717 C CA . LEU A 1 85 ? 16.434 1.924 -14.235 1.00 76.88 85 LEU A CA 1
ATOM 718 C C . LEU A 1 85 ? 15.727 0.840 -15.046 1.00 76.88 85 LEU A C 1
ATOM 720 O O . LEU A 1 85 ? 16.375 0.068 -15.750 1.00 76.88 85 LEU A O 1
ATOM 724 N N . ILE A 1 86 ? 14.400 0.814 -14.975 1.00 78.12 86 ILE A N 1
ATOM 725 C CA . ILE A 1 86 ? 13.558 -0.117 -15.725 1.00 78.12 86 ILE A CA 1
ATOM 726 C C . ILE A 1 86 ? 12.732 0.705 -16.712 1.00 78.12 86 ILE A C 1
ATOM 728 O O . ILE A 1 86 ? 11.972 1.593 -16.333 1.00 78.12 86 ILE A O 1
ATOM 732 N N . SER A 1 87 ? 12.918 0.448 -18.003 1.00 79.00 87 SER A N 1
ATOM 733 C CA . SER A 1 87 ? 12.171 1.127 -19.064 1.00 79.00 87 SER A CA 1
ATOM 734 C C . SER A 1 87 ? 11.063 0.214 -19.565 1.00 79.00 87 SER A C 1
ATOM 736 O O . SER A 1 87 ? 11.337 -0.914 -19.966 1.00 79.00 87 SER A O 1
ATOM 738 N N . LEU A 1 88 ? 9.829 0.709 -19.552 1.00 80.62 88 LEU A N 1
ATOM 739 C CA . LEU A 1 88 ? 8.656 0.004 -20.057 1.00 80.62 88 LEU A CA 1
ATOM 740 C C . LEU A 1 88 ? 8.087 0.726 -21.292 1.00 80.62 88 LEU A C 1
ATOM 742 O O . LEU A 1 88 ? 8.267 1.941 -21.435 1.00 80.62 88 LEU A O 1
ATOM 746 N N . PRO A 1 89 ? 7.414 0.007 -22.210 1.00 81.50 89 PRO A N 1
ATOM 747 C CA . PRO A 1 89 ? 6.759 0.627 -23.357 1.00 81.50 89 PRO A CA 1
ATOM 748 C C . PRO A 1 89 ? 5.749 1.711 -22.952 1.00 81.50 89 PRO A C 1
ATOM 750 O O . PRO A 1 89 ? 4.882 1.486 -22.110 1.00 81.50 89 PRO A O 1
ATOM 753 N N . SER A 1 90 ? 5.810 2.869 -23.623 1.00 84.25 90 SER A N 1
ATOM 754 C CA . SER A 1 90 ? 4.983 4.049 -23.312 1.00 84.25 90 SER A CA 1
ATOM 755 C C . SER A 1 90 ? 3.480 3.853 -23.422 1.00 84.25 90 SER A C 1
ATOM 757 O O . SER A 1 90 ? 2.735 4.630 -22.837 1.00 84.25 90 SER A O 1
ATOM 759 N N . SER A 1 91 ? 3.048 2.863 -24.195 1.00 86.19 91 SER A N 1
ATOM 760 C CA . SER A 1 91 ? 1.645 2.543 -24.436 1.00 86.19 91 SER A CA 1
ATOM 761 C C . SER A 1 91 ? 1.016 1.673 -23.348 1.00 86.19 91 SER A C 1
ATOM 763 O O . SER A 1 91 ? -0.198 1.493 -23.380 1.00 86.19 91 SER A O 1
ATOM 765 N N . LEU A 1 92 ? 1.806 1.113 -22.421 1.00 88.38 92 LEU A N 1
ATOM 766 C CA . LEU A 1 92 ? 1.277 0.188 -21.424 1.00 88.38 92 LEU A CA 1
ATOM 767 C C . LEU A 1 92 ? 0.329 0.886 -20.449 1.00 88.38 92 LEU A C 1
ATOM 769 O O . LEU A 1 92 ? 0.650 1.919 -19.861 1.00 88.38 92 LEU A O 1
ATOM 773 N N . GLU A 1 93 ? -0.815 0.242 -20.253 1.00 94.31 93 GLU A N 1
ATOM 774 C CA . GLU A 1 93 ? -1.833 0.581 -19.264 1.00 94.31 93 GLU A CA 1
ATOM 775 C C . GLU A 1 93 ? -1.880 -0.457 -18.131 1.00 94.31 93 GLU A C 1
ATOM 777 O O . GLU A 1 93 ? -2.246 -0.121 -17.006 1.00 94.31 93 GLU A O 1
ATOM 782 N N . TYR A 1 94 ? -1.510 -1.712 -18.411 1.00 94.75 94 TYR A N 1
ATOM 783 C CA . TYR A 1 94 ? -1.530 -2.810 -17.447 1.00 94.75 94 TYR A CA 1
ATOM 784 C C . TYR A 1 94 ? -0.246 -3.625 -17.556 1.00 94.75 94 TYR A C 1
ATOM 786 O O . TYR A 1 94 ? 0.097 -4.117 -18.635 1.00 94.75 94 TYR A O 1
ATOM 794 N N . PHE A 1 95 ? 0.428 -3.802 -16.429 1.00 91.81 95 PHE A N 1
ATOM 795 C CA . PHE A 1 95 ? 1.602 -4.650 -16.319 1.00 91.81 95 PHE A CA 1
ATOM 796 C C . PHE A 1 95 ? 1.430 -5.635 -15.167 1.00 91.81 95 PHE A C 1
ATOM 798 O O . PHE A 1 95 ? 1.149 -5.219 -14.042 1.00 91.81 95 PHE A O 1
ATOM 805 N N . ASN A 1 96 ? 1.617 -6.922 -15.459 1.00 90.69 96 ASN A N 1
ATOM 806 C CA . ASN A 1 96 ? 1.711 -7.977 -14.461 1.00 90.69 96 ASN A CA 1
ATOM 807 C C . ASN A 1 96 ? 3.076 -8.655 -14.568 1.00 90.69 96 ASN A C 1
ATOM 809 O O . ASN A 1 96 ? 3.334 -9.417 -15.494 1.00 90.69 96 ASN A O 1
ATOM 813 N N . GLY A 1 97 ? 3.946 -8.352 -13.612 1.00 85.62 97 GLY A N 1
ATOM 814 C CA . GLY A 1 97 ? 5.248 -8.976 -13.423 1.00 85.62 97 GLY A CA 1
ATOM 815 C C . GLY A 1 97 ? 5.354 -9.690 -12.086 1.00 85.62 97 GLY A C 1
ATOM 816 O O . GLY A 1 97 ? 6.422 -9.689 -11.476 1.00 85.62 97 GLY A O 1
ATOM 817 N N . SER A 1 98 ? 4.249 -10.248 -11.592 1.00 86.06 98 SER A N 1
ATOM 818 C CA . SER A 1 98 ? 4.267 -10.990 -10.336 1.00 86.06 98 SER A CA 1
ATOM 819 C C . SER A 1 98 ? 5.098 -12.274 -10.437 1.00 86.06 98 SER A C 1
ATOM 821 O O . SER A 1 98 ? 5.157 -12.914 -11.486 1.00 86.06 98 SER A O 1
ATOM 823 N N . PHE A 1 99 ? 5.739 -12.674 -9.337 1.00 80.38 99 PHE A N 1
ATOM 824 C CA . PHE A 1 99 ? 6.592 -13.871 -9.265 1.00 80.38 99 PHE A CA 1
ATOM 825 C C . PHE A 1 99 ? 7.810 -13.854 -10.205 1.00 80.38 99 PHE A C 1
ATOM 827 O O . PHE A 1 99 ? 8.297 -14.908 -10.603 1.00 80.38 99 PHE A O 1
ATOM 834 N N . ILE A 1 100 ? 8.323 -12.671 -10.556 1.00 72.81 100 ILE A N 1
ATOM 835 C CA . ILE A 1 100 ? 9.585 -12.553 -11.298 1.00 72.81 100 ILE A CA 1
ATOM 836 C C . ILE A 1 100 ? 10.776 -12.565 -10.338 1.00 72.81 100 ILE A C 1
ATOM 838 O O . ILE A 1 100 ? 10.877 -11.730 -9.432 1.00 72.81 100 ILE A O 1
ATOM 842 N N . GLU A 1 101 ? 11.737 -13.453 -10.597 1.00 66.81 101 GLU A N 1
ATOM 843 C CA . GLU A 1 101 ? 13.041 -13.441 -9.935 1.00 66.81 101 GLU A CA 1
ATOM 844 C C . GLU A 1 101 ? 14.022 -12.460 -10.615 1.00 66.81 101 GLU A C 1
ATOM 846 O O . GLU A 1 101 ? 14.606 -12.724 -11.662 1.00 66.81 101 GLU A O 1
ATOM 851 N N . VAL A 1 102 ? 14.258 -11.315 -9.980 1.00 63.59 102 VAL A N 1
ATOM 852 C CA . VAL A 1 102 ? 15.313 -10.332 -10.281 1.00 63.59 102 VAL A CA 1
ATOM 853 C C . VAL A 1 102 ? 16.507 -10.532 -9.331 1.00 63.59 102 VAL A C 1
ATOM 855 O O . VAL A 1 102 ? 16.479 -10.116 -8.170 1.00 63.59 102 VAL A O 1
ATOM 858 N N . ARG A 1 103 ? 17.607 -11.142 -9.786 1.00 55.72 103 ARG A N 1
ATOM 859 C CA . ARG A 1 103 ? 18.820 -11.246 -8.950 1.00 55.72 103 ARG A CA 1
ATOM 860 C C . ARG A 1 103 ? 19.557 -9.908 -8.888 1.00 55.72 103 ARG A C 1
ATOM 862 O O . ARG A 1 103 ? 20.342 -9.581 -9.774 1.00 55.72 103 ARG A O 1
ATOM 869 N N . ALA A 1 104 ? 19.349 -9.168 -7.807 1.00 54.69 104 ALA A N 1
ATOM 870 C CA . ALA A 1 104 ? 20.216 -8.070 -7.406 1.00 54.69 104 ALA A CA 1
ATOM 871 C C . ALA A 1 104 ? 21.153 -8.569 -6.299 1.00 54.69 104 ALA A C 1
ATOM 873 O O . ALA A 1 104 ? 20.693 -9.077 -5.283 1.00 54.69 104 ALA A O 1
ATOM 874 N N . GLY A 1 105 ? 22.471 -8.437 -6.473 1.00 54.97 105 GLY A N 1
ATOM 875 C CA . GLY A 1 105 ? 23.446 -8.833 -5.443 1.00 54.97 105 GLY A CA 1
ATOM 876 C C . GLY A 1 105 ? 23.386 -7.994 -4.155 1.00 54.97 105 GLY A C 1
ATOM 877 O O . GLY A 1 105 ? 24.130 -8.268 -3.219 1.00 54.97 105 GLY A O 1
ATOM 878 N N . HIS A 1 106 ? 22.543 -6.956 -4.122 1.00 64.31 106 HIS A N 1
ATOM 879 C CA . HIS A 1 106 ? 22.351 -6.002 -3.028 1.00 64.31 106 HIS A CA 1
ATOM 880 C C . HIS A 1 106 ? 21.077 -5.165 -3.272 1.00 64.31 106 HIS A C 1
ATOM 882 O O . HIS A 1 106 ? 20.779 -4.849 -4.429 1.00 64.31 106 HIS A O 1
ATOM 888 N N . SER A 1 107 ? 20.360 -4.764 -2.210 1.00 67.44 107 SER A N 1
ATOM 889 C CA . SER A 1 107 ? 19.184 -3.882 -2.328 1.00 67.44 107 SER A CA 1
ATOM 890 C C . SER A 1 107 ? 19.589 -2.525 -2.935 1.00 67.44 107 SER A C 1
ATOM 892 O O . SER A 1 107 ? 20.608 -1.950 -2.529 1.00 67.44 107 SER A O 1
ATOM 894 N N . PRO A 1 108 ? 18.843 -2.006 -3.927 1.00 77.12 108 PRO A N 1
ATOM 895 C CA . PRO A 1 108 ? 19.135 -0.711 -4.530 1.00 77.12 108 PRO A CA 1
ATOM 896 C C . PRO A 1 108 ? 18.827 0.439 -3.556 1.00 77.12 108 PRO A C 1
ATOM 898 O O . PRO A 1 108 ? 18.076 0.279 -2.607 1.00 77.12 108 PRO A O 1
ATOM 901 N N . ASN A 1 109 ? 19.362 1.633 -3.807 1.00 81.31 109 ASN A N 1
ATOM 902 C CA . ASN A 1 109 ? 18.921 2.870 -3.158 1.00 81.31 109 ASN A CA 1
ATOM 903 C C . ASN A 1 109 ? 17.599 3.360 -3.761 1.00 81.31 109 ASN A C 1
ATOM 905 O O . ASN A 1 109 ? 16.728 3.882 -3.056 1.00 81.31 109 ASN A O 1
ATOM 909 N N . SER A 1 110 ? 17.439 3.207 -5.077 1.00 85.94 110 SER A N 1
ATOM 910 C CA . SER A 1 110 ? 16.182 3.484 -5.757 1.00 85.94 110 SER A CA 1
ATOM 911 C C . SER A 1 110 ? 15.974 2.635 -7.005 1.00 85.94 110 SER A C 1
ATOM 913 O O . SER A 1 110 ? 16.921 2.187 -7.645 1.00 85.94 110 SER A O 1
ATOM 915 N N . ILE A 1 111 ? 14.710 2.441 -7.366 1.00 84.56 111 ILE A N 1
ATOM 916 C CA . ILE A 1 111 ? 14.289 1.863 -8.639 1.00 84.56 111 ILE A CA 1
ATOM 917 C C . ILE A 1 111 ? 13.461 2.919 -9.358 1.00 84.56 111 ILE A C 1
ATOM 919 O O . ILE A 1 111 ? 12.508 3.468 -8.806 1.00 84.56 111 ILE A O 1
ATOM 923 N N . THR A 1 112 ? 13.840 3.228 -10.590 1.00 85.75 112 THR A N 1
ATOM 924 C CA . THR A 1 112 ? 13.158 4.203 -11.435 1.00 85.75 112 THR A CA 1
ATOM 925 C C . THR A 1 112 ? 12.513 3.484 -12.601 1.00 85.75 112 THR A C 1
ATOM 927 O O . THR A 1 112 ? 13.206 2.917 -13.446 1.00 85.75 112 THR A O 1
ATOM 930 N N . PHE A 1 113 ? 11.189 3.543 -12.668 1.00 85.81 113 PHE A N 1
ATOM 931 C CA . PHE A 1 113 ? 10.436 3.102 -13.830 1.00 85.81 113 PHE A CA 1
ATOM 932 C C . PHE A 1 113 ? 10.271 4.273 -14.797 1.00 85.81 113 PHE A C 1
ATOM 934 O O . PHE A 1 113 ? 9.938 5.387 -14.399 1.00 85.81 113 PHE A O 1
ATOM 941 N N . THR A 1 114 ? 10.518 4.046 -16.083 1.00 85.12 114 THR A N 1
ATOM 942 C CA . THR A 1 114 ? 10.329 5.063 -17.126 1.00 85.12 114 THR A CA 1
ATOM 943 C C . THR A 1 114 ? 9.438 4.538 -18.236 1.00 85.12 114 THR A C 1
ATOM 945 O O . THR A 1 114 ? 9.293 3.332 -18.420 1.00 85.12 114 THR A O 1
ATOM 948 N N . GLY A 1 115 ? 8.809 5.459 -18.969 1.00 81.62 115 GLY A N 1
ATOM 949 C CA . GLY A 1 115 ? 7.874 5.095 -20.031 1.00 81.62 115 GLY A CA 1
ATOM 950 C C . GLY A 1 115 ? 6.509 4.624 -19.524 1.00 81.62 115 GLY A C 1
ATOM 951 O O . GLY A 1 115 ? 5.762 4.044 -20.279 1.00 81.62 115 GLY A O 1
ATOM 952 N N . ILE A 1 116 ? 6.111 4.902 -18.287 1.00 82.81 116 ILE A N 1
ATOM 953 C CA . ILE A 1 116 ? 4.809 4.471 -17.738 1.00 82.81 116 ILE A CA 1
ATOM 954 C C . ILE A 1 116 ? 3.770 5.598 -17.718 1.00 82.81 116 ILE A C 1
ATOM 956 O O . ILE A 1 116 ? 3.064 5.830 -16.741 1.00 82.81 116 ILE A O 1
ATOM 960 N N . LYS A 1 117 ? 3.682 6.335 -18.830 1.00 84.81 117 LYS A N 1
ATOM 961 C CA . LYS A 1 117 ? 2.840 7.541 -18.950 1.00 84.81 117 LYS A CA 1
ATOM 962 C C . LYS A 1 117 ? 1.340 7.270 -18.816 1.00 84.81 117 LYS A C 1
ATOM 964 O O . LYS A 1 117 ? 0.612 8.160 -18.401 1.00 84.81 117 LYS A O 1
ATOM 969 N N . HIS A 1 118 ? 0.897 6.072 -19.188 1.00 89.50 118 HIS A N 1
ATOM 970 C CA . HIS A 1 118 ? -0.514 5.676 -19.203 1.00 89.50 118 HIS A CA 1
ATOM 971 C C . HIS A 1 118 ? -0.801 4.480 -18.285 1.00 89.50 118 HIS A C 1
ATOM 973 O O . HIS A 1 118 ? -1.883 3.901 -18.356 1.00 89.50 118 HIS A O 1
ATOM 979 N N . MET A 1 119 ? 0.162 4.099 -17.439 1.00 92.88 119 MET A N 1
ATOM 980 C CA . MET A 1 119 ? 0.060 2.913 -16.596 1.00 92.88 119 MET A CA 1
ATOM 981 C C . MET A 1 119 ? -1.027 3.103 -15.543 1.00 92.88 119 MET A C 1
ATOM 983 O O . MET A 1 119 ? -0.914 3.994 -14.712 1.00 92.88 119 MET A O 1
ATOM 987 N N . LYS A 1 120 ? -2.045 2.243 -15.555 1.00 95.88 120 LYS A N 1
ATOM 988 C CA . LYS A 1 120 ? -3.139 2.222 -14.576 1.00 95.88 120 LYS A CA 1
ATOM 989 C C . LYS A 1 120 ? -2.904 1.157 -13.518 1.00 95.88 120 LYS A C 1
ATOM 991 O O . LYS A 1 120 ? -3.002 1.449 -12.334 1.00 95.88 120 LYS A O 1
ATOM 996 N N . MET A 1 121 ? -2.571 -0.061 -13.946 1.00 97.06 121 MET A N 1
ATOM 997 C CA . MET A 1 121 ? -2.333 -1.210 -13.070 1.00 97.06 121 MET A CA 1
ATOM 998 C C . MET A 1 121 ? -0.875 -1.637 -13.149 1.00 97.06 121 MET A C 1
ATOM 1000 O O . MET A 1 121 ? -0.384 -1.970 -14.229 1.00 97.06 121 MET A O 1
ATOM 1004 N N . PHE A 1 122 ? -0.223 -1.695 -11.995 1.00 95.88 122 PHE A N 1
ATOM 1005 C CA . PHE A 1 122 ? 1.142 -2.170 -11.863 1.00 95.88 122 PHE A CA 1
ATOM 1006 C C . PHE A 1 122 ? 1.206 -3.273 -10.806 1.00 95.88 122 PHE A C 1
ATOM 1008 O O . PHE A 1 122 ? 1.095 -3.005 -9.610 1.00 95.88 122 PHE A O 1
ATOM 1015 N N . ASP A 1 123 ? 1.346 -4.520 -11.251 1.00 95.00 123 ASP A N 1
ATOM 1016 C CA . ASP A 1 123 ? 1.496 -5.682 -10.380 1.00 95.00 123 ASP A CA 1
ATOM 1017 C C . ASP A 1 123 ? 2.926 -6.211 -10.443 1.00 95.00 123 ASP A C 1
ATOM 1019 O O . ASP A 1 123 ? 3.405 -6.617 -11.501 1.00 95.00 123 ASP A O 1
ATOM 1023 N N . ILE A 1 124 ? 3.607 -6.189 -9.303 1.00 91.00 124 ILE A N 1
ATOM 1024 C CA . ILE A 1 124 ? 4.944 -6.758 -9.113 1.00 91.00 124 ILE A CA 1
ATOM 1025 C C . ILE A 1 124 ? 4.989 -7.614 -7.841 1.00 91.00 124 ILE A C 1
ATOM 1027 O O . ILE A 1 124 ? 6.047 -7.751 -7.225 1.00 91.00 124 ILE A O 1
ATOM 1031 N N . ALA A 1 125 ? 3.846 -8.166 -7.421 1.00 92.88 125 ALA A N 1
ATOM 1032 C CA . ALA A 1 125 ? 3.745 -8.997 -6.227 1.00 92.88 125 ALA A CA 1
ATOM 1033 C C . ALA A 1 125 ? 4.695 -10.203 -6.286 1.00 92.88 125 ALA A C 1
ATOM 1035 O O . ALA A 1 125 ? 4.927 -10.779 -7.347 1.00 92.88 125 ALA A O 1
ATOM 1036 N N . SER A 1 126 ? 5.230 -10.616 -5.137 1.00 89.00 126 SER A N 1
ATOM 1037 C CA . SER A 1 126 ? 6.125 -11.782 -5.032 1.00 89.00 126 SER A CA 1
ATOM 1038 C C . SER A 1 126 ? 7.357 -11.734 -5.950 1.00 89.00 126 SER A C 1
ATOM 1040 O O . SER A 1 126 ? 7.872 -12.778 -6.347 1.00 89.00 126 SER A O 1
ATOM 1042 N N . THR A 1 127 ? 7.822 -10.546 -6.335 1.00 82.56 127 THR A N 1
ATOM 1043 C CA . THR A 1 127 ? 9.106 -10.404 -7.033 1.00 82.56 127 THR A CA 1
ATOM 1044 C C . THR A 1 127 ? 10.253 -10.437 -6.032 1.00 82.56 127 THR A C 1
ATOM 1046 O O . THR A 1 127 ? 10.066 -10.156 -4.856 1.00 82.56 127 THR A O 1
ATOM 1049 N N . THR A 1 128 ? 11.481 -10.693 -6.474 1.00 74.12 128 THR A N 1
ATOM 1050 C CA . THR A 1 128 ? 12.667 -10.575 -5.591 1.00 74.12 128 THR A CA 1
ATOM 1051 C C . THR A 1 128 ? 13.068 -9.123 -5.294 1.00 74.12 128 THR A C 1
ATOM 1053 O O . THR A 1 128 ? 14.064 -8.886 -4.615 1.00 74.12 128 THR A O 1
ATOM 1056 N N . LEU A 1 129 ? 12.298 -8.138 -5.775 1.00 77.44 129 LEU A N 1
ATOM 1057 C CA . LEU A 1 129 ? 12.364 -6.745 -5.319 1.00 77.44 129 LEU A CA 1
ATOM 1058 C C . LEU A 1 129 ? 11.664 -6.554 -3.960 1.00 77.44 129 LEU A C 1
ATOM 1060 O O . LEU A 1 129 ? 11.387 -5.418 -3.580 1.00 77.44 129 LEU A O 1
ATOM 1064 N N . GLU A 1 130 ? 11.381 -7.657 -3.264 1.00 78.12 130 GLU A N 1
ATOM 1065 C CA . GLU A 1 130 ? 10.615 -7.840 -2.030 1.00 78.12 130 GLU A CA 1
ATOM 1066 C C . GLU A 1 130 ? 11.111 -7.056 -0.803 1.00 78.12 130 GLU A C 1
ATOM 1068 O O . GLU A 1 130 ? 10.866 -7.490 0.302 1.00 78.12 130 GLU A O 1
ATOM 1073 N N . ASP A 1 131 ? 11.765 -5.906 -0.917 1.00 87.81 131 ASP A N 1
ATOM 1074 C CA . ASP A 1 131 ? 12.041 -5.022 0.219 1.00 87.81 131 ASP A CA 1
ATOM 1075 C C . ASP A 1 131 ? 11.269 -3.703 0.071 1.00 87.81 131 ASP A C 1
ATOM 1077 O O . ASP A 1 131 ? 10.932 -3.268 -1.029 1.00 87.81 131 ASP A O 1
ATOM 1081 N N . CYS A 1 132 ? 11.055 -3.010 1.190 1.00 92.19 132 CYS A N 1
ATOM 1082 C CA . CYS A 1 132 ? 10.547 -1.633 1.221 1.00 92.19 132 CYS A CA 1
ATOM 1083 C C . CYS A 1 132 ? 11.628 -0.612 1.643 1.00 92.19 132 CYS A C 1
ATOM 1085 O O . CYS A 1 132 ? 11.300 0.507 2.036 1.00 92.19 132 CYS A O 1
ATOM 1087 N N . ASN A 1 133 ? 12.918 -0.972 1.602 1.00 90.69 133 ASN A N 1
ATOM 1088 C CA . ASN A 1 133 ? 14.022 -0.159 2.144 1.00 90.69 133 ASN A CA 1
ATOM 1089 C C . ASN A 1 133 ? 14.634 0.851 1.144 1.00 90.69 133 ASN A C 1
ATOM 1091 O O . ASN A 1 133 ? 15.595 1.551 1.468 1.00 90.69 133 ASN A O 1
ATOM 1095 N N . TYR A 1 134 ? 14.042 1.000 -0.039 1.00 89.25 134 TYR A N 1
ATOM 1096 C CA . TYR A 1 134 ? 14.521 1.863 -1.120 1.00 89.25 134 TYR A CA 1
ATOM 1097 C C . TYR A 1 134 ? 13.434 2.824 -1.613 1.00 89.25 134 TYR A C 1
ATOM 1099 O O . TYR A 1 134 ? 12.333 2.871 -1.077 1.00 89.25 134 TYR A O 1
ATOM 1107 N N . THR A 1 135 ? 13.737 3.651 -2.615 1.00 91.25 135 THR A N 1
ATOM 1108 C CA . THR A 1 135 ? 12.749 4.561 -3.229 1.00 91.25 135 THR A CA 1
ATOM 1109 C C . THR A 1 135 ? 12.256 4.027 -4.568 1.00 91.25 135 THR A C 1
ATOM 1111 O O . THR A 1 135 ? 13.087 3.719 -5.420 1.00 91.25 135 THR A O 1
ATOM 1114 N N . ILE A 1 136 ? 10.943 4.008 -4.811 1.00 90.56 136 ILE A N 1
ATOM 1115 C CA . ILE A 1 136 ? 10.394 3.792 -6.157 1.00 90.56 136 ILE A CA 1
ATOM 1116 C C . ILE A 1 136 ? 10.054 5.143 -6.800 1.00 90.56 136 ILE A C 1
ATOM 1118 O O . ILE A 1 136 ? 9.408 6.002 -6.193 1.00 90.56 136 ILE A O 1
ATOM 1122 N N . LYS A 1 137 ? 10.489 5.341 -8.048 1.00 92.12 137 LYS A N 1
ATOM 1123 C CA . LYS A 1 137 ? 10.257 6.554 -8.848 1.00 92.12 137 LYS A CA 1
ATOM 1124 C C . LYS A 1 137 ? 9.538 6.222 -10.156 1.00 92.12 137 LYS A C 1
ATOM 1126 O O . LYS A 1 137 ? 9.713 5.126 -10.691 1.00 92.12 137 LYS A O 1
ATOM 1131 N N . GLY A 1 138 ? 8.800 7.194 -10.691 1.00 91.19 138 GLY A N 1
ATOM 1132 C CA . GLY A 1 138 ? 8.146 7.100 -11.996 1.00 91.19 138 GLY A CA 1
ATOM 1133 C C . GLY A 1 138 ? 6.705 6.591 -11.963 1.00 91.19 138 GLY A C 1
ATOM 1134 O O . GLY A 1 138 ? 6.046 6.597 -12.998 1.00 91.19 138 GLY A O 1
ATOM 1135 N N . LEU A 1 139 ? 6.195 6.152 -10.804 1.00 93.62 139 LEU A N 1
ATOM 1136 C CA . LEU A 1 139 ? 4.839 5.602 -10.674 1.00 93.62 139 LEU A CA 1
ATOM 1137 C C . LEU A 1 139 ? 3.755 6.687 -10.506 1.00 93.62 139 LEU A C 1
ATOM 1139 O O . LEU A 1 139 ? 2.692 6.409 -9.955 1.00 93.62 139 LEU A O 1
ATOM 1143 N N . GLU A 1 140 ? 3.982 7.922 -10.968 1.00 92.88 140 GLU A N 1
ATOM 1144 C CA . GLU A 1 140 ? 3.077 9.049 -10.693 1.00 92.88 140 GLU A CA 1
ATOM 1145 C C . GLU A 1 140 ? 1.672 8.856 -11.268 1.00 92.88 140 GLU A C 1
ATOM 1147 O O . GLU A 1 140 ? 0.716 9.377 -10.703 1.00 92.88 140 GLU A O 1
ATOM 1152 N N . ASN A 1 141 ? 1.528 8.105 -12.363 1.00 93.19 141 ASN A N 1
ATOM 1153 C CA . ASN A 1 141 ? 0.239 7.876 -13.027 1.00 93.19 141 ASN A CA 1
ATOM 1154 C C . ASN A 1 141 ? -0.448 6.567 -12.615 1.00 93.19 141 ASN A C 1
ATOM 1156 O O . ASN A 1 141 ? -1.575 6.333 -13.038 1.00 93.19 141 ASN A O 1
ATOM 1160 N N . VAL A 1 142 ? 0.209 5.727 -11.807 1.00 96.81 142 VAL A N 1
ATOM 1161 C CA . VAL A 1 142 ? -0.332 4.420 -11.416 1.00 96.81 142 VAL A CA 1
ATOM 1162 C C . VAL A 1 142 ? -1.535 4.604 -10.498 1.00 96.81 142 VAL A C 1
ATOM 1164 O O . VAL A 1 142 ? -1.451 5.278 -9.473 1.00 96.81 142 VAL A O 1
ATOM 1167 N N . GLU A 1 143 ? -2.648 3.964 -10.852 1.00 98.12 143 GLU A N 1
ATOM 1168 C CA . GLU A 1 143 ? -3.901 3.996 -10.093 1.00 98.12 143 GLU A CA 1
ATOM 1169 C C . GLU A 1 143 ? -4.017 2.793 -9.151 1.00 98.12 143 GLU A C 1
ATOM 1171 O O . GLU A 1 143 ? -4.539 2.920 -8.044 1.00 98.12 143 GLU A O 1
ATOM 1176 N N . VAL A 1 144 ? -3.502 1.633 -9.559 1.00 98.62 144 VAL A N 1
ATOM 1177 C CA . VAL A 1 144 ? -3.523 0.393 -8.783 1.00 98.62 144 VAL A CA 1
ATOM 1178 C C . VAL A 1 144 ? -2.122 -0.200 -8.722 1.00 98.62 144 VAL A C 1
ATOM 1180 O O . VAL A 1 144 ? -1.533 -0.524 -9.753 1.00 98.62 144 VAL A O 1
ATOM 1183 N N . LEU A 1 145 ? -1.606 -0.368 -7.507 1.00 98.25 145 LEU A N 1
ATOM 1184 C CA . LEU A 1 145 ? -0.295 -0.952 -7.237 1.00 98.25 145 LEU A CA 1
ATOM 1185 C C . LEU A 1 145 ? -0.468 -2.209 -6.393 1.00 98.25 145 LEU A C 1
ATOM 1187 O O . LEU A 1 145 ? -1.008 -2.149 -5.284 1.00 98.25 145 LEU A O 1
ATOM 1191 N N . ASN A 1 146 ? 0.028 -3.332 -6.908 1.00 98.38 146 ASN A N 1
ATOM 1192 C CA . ASN A 1 146 ? 0.132 -4.578 -6.166 1.00 98.38 146 ASN A CA 1
ATOM 1193 C C . ASN A 1 146 ? 1.602 -4.922 -5.904 1.00 98.38 146 ASN A C 1
ATOM 1195 O O . ASN A 1 146 ? 2.374 -5.183 -6.825 1.00 98.38 146 ASN A O 1
ATOM 1199 N N . ILE A 1 147 ? 1.964 -4.913 -4.625 1.00 95.81 147 ILE A N 1
ATOM 1200 C CA . ILE A 1 147 ? 3.288 -5.248 -4.079 1.00 95.81 147 ILE A CA 1
ATOM 1201 C C . ILE A 1 147 ? 3.116 -6.224 -2.904 1.00 95.81 147 ILE A C 1
ATOM 1203 O O . ILE A 1 147 ? 3.760 -6.130 -1.856 1.00 95.81 147 ILE A O 1
ATOM 1207 N N . SER A 1 148 ? 2.160 -7.141 -3.051 1.00 97.19 148 SER A N 1
ATOM 1208 C CA . SER A 1 148 ? 1.915 -8.194 -2.069 1.00 97.19 148 SER A CA 1
ATOM 1209 C C . SER A 1 148 ? 3.127 -9.118 -1.954 1.00 97.19 148 SER A C 1
ATOM 1211 O O . SER A 1 148 ? 3.855 -9.328 -2.927 1.00 97.19 148 SER A O 1
ATOM 1213 N N . ASN A 1 149 ? 3.332 -9.681 -0.764 1.00 94.56 149 ASN A N 1
ATOM 1214 C CA . ASN A 1 149 ? 4.482 -10.528 -0.423 1.00 94.56 149 ASN A CA 1
ATOM 1215 C C . ASN A 1 149 ? 5.851 -9.820 -0.454 1.00 94.56 149 ASN A C 1
ATOM 1217 O O . ASN A 1 149 ? 6.877 -10.477 -0.593 1.00 94.56 149 ASN A O 1
ATOM 1221 N N . PHE A 1 150 ? 5.890 -8.493 -0.311 1.00 92.88 150 PHE A N 1
ATOM 1222 C CA . PHE A 1 150 ? 7.146 -7.769 -0.066 1.00 92.88 150 PHE A CA 1
ATOM 1223 C C . PHE A 1 150 ? 7.516 -7.872 1.417 1.00 92.88 150 PHE A C 1
ATOM 1225 O O . PHE A 1 150 ? 6.663 -7.753 2.272 1.00 92.88 150 PHE A O 1
ATOM 1232 N N . LYS A 1 151 ? 8.780 -8.006 1.782 1.00 91.00 151 LYS A N 1
ATOM 1233 C CA . LYS A 1 151 ? 9.301 -8.003 3.157 1.00 91.00 151 LYS A CA 1
ATOM 1234 C C . LYS A 1 151 ? 9.463 -6.580 3.693 1.00 91.00 151 LYS A C 1
ATOM 1236 O O . LYS A 1 151 ? 10.565 -6.076 3.911 1.00 91.00 151 LYS A O 1
ATOM 1241 N N . CYS A 1 152 ? 8.352 -5.908 3.968 1.00 92.75 152 CYS A N 1
ATOM 1242 C CA . CYS A 1 152 ? 8.348 -4.507 4.394 1.00 92.75 152 CYS A CA 1
ATOM 1243 C C . CYS A 1 152 ? 8.544 -4.307 5.908 1.00 92.75 152 CYS A C 1
ATOM 1245 O O . CYS A 1 152 ? 7.950 -3.413 6.510 1.00 92.75 152 CYS A O 1
ATOM 1247 N N . HIS A 1 153 ? 9.429 -5.102 6.521 1.00 89.62 153 HIS A N 1
ATOM 1248 C CA . HIS A 1 153 ? 9.791 -4.974 7.938 1.00 89.62 153 HIS A CA 1
ATOM 1249 C C . HIS A 1 153 ? 10.472 -3.638 8.253 1.00 89.62 153 HIS A C 1
ATOM 1251 O O . HIS A 1 153 ? 10.246 -3.060 9.317 1.00 89.62 153 HIS A O 1
ATOM 1257 N N . VAL A 1 154 ? 11.318 -3.175 7.325 1.00 89.00 154 VAL A N 1
ATOM 1258 C CA . VAL A 1 154 ? 12.020 -1.891 7.374 1.00 89.00 154 VAL A CA 1
ATOM 1259 C C . VAL A 1 154 ? 11.450 -1.011 6.272 1.00 89.00 154 VAL A C 1
ATOM 1261 O O . VAL A 1 154 ? 11.616 -1.301 5.085 1.00 89.00 154 VAL A O 1
ATOM 1264 N N . LEU A 1 155 ? 10.774 0.066 6.669 1.00 91.44 155 LEU A N 1
ATOM 1265 C CA . LEU A 1 155 ? 10.173 1.007 5.735 1.00 91.44 155 LEU A CA 1
ATOM 1266 C C . LEU A 1 155 ? 11.127 2.151 5.434 1.00 91.44 155 LEU A C 1
ATOM 1268 O O . LEU A 1 155 ? 11.556 2.888 6.320 1.00 91.44 155 LEU A O 1
ATOM 1272 N N . ASN A 1 156 ? 11.389 2.355 4.152 1.00 92.81 156 ASN A N 1
ATOM 1273 C CA . ASN A 1 156 ? 11.840 3.634 3.658 1.00 92.81 156 ASN A CA 1
ATOM 1274 C C . ASN A 1 156 ? 10.609 4.504 3.390 1.00 92.81 156 ASN A C 1
ATOM 1276 O O . ASN A 1 156 ? 9.792 4.206 2.522 1.00 92.81 156 ASN A O 1
ATOM 1280 N N . TYR A 1 157 ? 10.468 5.609 4.117 1.00 90.75 157 TYR A N 1
ATOM 1281 C CA . TYR A 1 157 ? 9.295 6.478 3.990 1.00 90.75 157 TYR A CA 1
ATOM 1282 C C . TYR A 1 157 ? 9.211 7.221 2.648 1.00 90.75 157 TYR A C 1
ATOM 1284 O O . TYR A 1 157 ? 8.205 7.871 2.374 1.00 90.75 157 TYR A O 1
ATOM 1292 N N . THR A 1 158 ? 10.242 7.143 1.797 1.00 92.19 158 THR A N 1
ATOM 1293 C CA . THR A 1 158 ? 10.165 7.623 0.410 1.00 92.19 158 THR A CA 1
ATOM 1294 C C . THR A 1 158 ? 9.778 6.537 -0.591 1.00 92.19 158 THR A C 1
ATOM 1296 O O . THR A 1 158 ? 9.595 6.866 -1.760 1.00 92.19 158 THR A O 1
ATOM 1299 N N . PHE A 1 159 ? 9.602 5.282 -0.162 1.00 94.88 159 PHE A N 1
ATOM 1300 C CA . PHE A 1 159 ? 9.286 4.138 -1.025 1.00 94.88 159 PHE A CA 1
ATOM 1301 C C . PHE A 1 159 ? 8.085 4.402 -1.944 1.00 94.88 159 PHE A C 1
ATOM 1303 O O . PHE A 1 159 ? 8.222 4.277 -3.159 1.00 94.88 159 PHE A O 1
ATOM 1310 N N . LEU A 1 160 ? 6.960 4.879 -1.394 1.00 95.50 160 LEU A N 1
ATOM 1311 C CA . LEU A 1 160 ? 5.732 5.190 -2.147 1.00 95.50 160 LEU A CA 1
ATOM 1312 C C . LEU A 1 160 ? 5.601 6.665 -2.557 1.00 95.50 160 LEU A C 1
ATOM 1314 O O . LEU A 1 160 ? 4.564 7.068 -3.079 1.00 95.50 160 LEU A O 1
ATOM 1318 N N . ARG A 1 161 ? 6.630 7.498 -2.353 1.00 93.31 161 ARG A N 1
ATOM 1319 C CA . ARG A 1 161 ? 6.521 8.962 -2.515 1.00 93.31 161 ARG A CA 1
ATOM 1320 C C . ARG A 1 161 ? 6.108 9.404 -3.923 1.00 93.31 161 ARG A C 1
ATOM 1322 O O . ARG A 1 161 ? 5.494 10.456 -4.071 1.00 93.31 161 ARG A O 1
ATOM 1329 N N . SER A 1 162 ? 6.453 8.631 -4.953 1.00 93.44 162 SER A N 1
ATOM 1330 C CA . SER A 1 162 ? 6.080 8.941 -6.339 1.00 93.44 162 SER A CA 1
ATOM 1331 C C . SER A 1 162 ? 4.640 8.555 -6.695 1.00 93.44 162 SER A C 1
ATOM 1333 O O . SER A 1 162 ? 4.134 9.036 -7.697 1.00 93.44 162 SER A O 1
ATOM 1335 N N . CYS A 1 163 ? 3.943 7.746 -5.892 1.00 95.06 163 CYS A N 1
ATOM 1336 C CA . CYS A 1 163 ? 2.642 7.156 -6.237 1.00 95.06 163 CYS A CA 1
ATOM 1337 C C . CYS A 1 163 ? 1.453 8.114 -5.977 1.00 95.06 163 CYS A C 1
ATOM 1339 O O . CYS A 1 163 ? 0.453 7.736 -5.374 1.00 95.06 163 CYS A O 1
ATOM 1341 N N . ALA A 1 164 ? 1.555 9.380 -6.391 1.00 91.88 164 ALA A N 1
ATOM 1342 C CA . ALA A 1 164 ? 0.624 10.444 -5.989 1.00 91.88 164 ALA A CA 1
ATOM 1343 C C . ALA A 1 164 ? -0.838 10.232 -6.444 1.00 91.88 164 ALA A C 1
ATOM 1345 O O . ALA A 1 164 ? -1.763 10.671 -5.758 1.00 91.88 164 ALA A O 1
ATOM 1346 N N . ASN A 1 165 ? -1.058 9.550 -7.574 1.00 95.31 165 ASN A N 1
ATOM 1347 C CA . ASN A 1 165 ? -2.396 9.280 -8.118 1.00 95.31 165 ASN A CA 1
ATOM 1348 C C . ASN A 1 165 ? -2.964 7.911 -7.718 1.00 95.31 165 ASN A C 1
ATOM 1350 O O . ASN A 1 165 ? -4.012 7.510 -8.227 1.00 95.31 165 ASN A O 1
ATOM 1354 N N . LEU A 1 166 ? -2.306 7.208 -6.793 1.00 98.06 166 LEU A N 1
ATOM 1355 C CA . LEU A 1 166 ? -2.702 5.865 -6.405 1.00 98.06 166 LEU A CA 1
ATOM 1356 C C . LEU A 1 166 ? -4.094 5.857 -5.761 1.00 98.06 166 LEU A C 1
ATOM 1358 O O . LEU A 1 166 ? -4.358 6.577 -4.797 1.00 98.06 166 LEU A O 1
ATOM 1362 N N . GLN A 1 167 ? -4.976 5.015 -6.293 1.00 98.56 167 GLN A N 1
ATOM 1363 C CA . GLN A 1 167 ? -6.346 4.806 -5.825 1.00 98.56 167 GLN A CA 1
ATOM 1364 C C . GLN A 1 167 ? -6.483 3.490 -5.059 1.00 98.56 167 GLN A C 1
ATOM 1366 O O . GLN A 1 167 ? -7.275 3.408 -4.119 1.00 98.56 167 GLN A O 1
ATOM 1371 N N . GLN A 1 168 ? -5.703 2.473 -5.427 1.00 98.81 168 GLN A N 1
ATOM 1372 C CA . GLN A 1 168 ? -5.699 1.177 -4.766 1.00 98.81 168 GLN A CA 1
ATOM 1373 C C . GLN A 1 168 ? -4.279 0.692 -4.491 1.00 98.81 168 GLN A C 1
ATOM 1375 O O . GLN A 1 168 ? -3.459 0.561 -5.398 1.00 98.81 168 GLN A O 1
ATOM 1380 N N . LEU A 1 169 ? -4.020 0.378 -3.224 1.00 98.69 169 LEU A N 1
ATOM 1381 C CA . LEU A 1 169 ? -2.764 -0.194 -2.759 1.00 98.69 169 LEU A CA 1
ATOM 1382 C C . LEU A 1 169 ? -3.017 -1.594 -2.196 1.00 98.69 169 LEU A C 1
ATOM 1384 O O . LEU A 1 169 ? -3.795 -1.763 -1.255 1.00 98.69 169 LEU A O 1
ATOM 1388 N N . ILE A 1 170 ? -2.357 -2.594 -2.774 1.00 98.75 170 ILE A N 1
ATOM 1389 C CA . ILE A 1 170 ? -2.451 -3.994 -2.358 1.00 98.75 170 ILE A CA 1
ATOM 1390 C C . ILE A 1 170 ? -1.080 -4.430 -1.840 1.00 98.75 170 ILE A C 1
ATOM 1392 O O . ILE A 1 170 ? -0.109 -4.496 -2.593 1.00 98.75 170 ILE A O 1
ATOM 1396 N N . MET A 1 171 ? -1.012 -4.702 -0.539 1.00 97.44 171 MET A N 1
ATOM 1397 C CA . MET A 1 171 ? 0.189 -5.144 0.171 1.00 97.44 171 MET A CA 1
ATOM 1398 C C . MET A 1 171 ? -0.173 -6.255 1.159 1.00 97.44 171 MET A C 1
ATOM 1400 O O . MET A 1 171 ? 0.113 -6.153 2.355 1.00 97.44 171 MET A O 1
ATOM 1404 N N . HIS A 1 172 ? -0.895 -7.284 0.710 1.00 97.38 172 HIS A N 1
ATOM 1405 C CA . HIS A 1 172 ? -1.196 -8.389 1.613 1.00 97.38 172 HIS A CA 1
ATOM 1406 C C . HIS A 1 172 ? 0.054 -9.246 1.816 1.00 97.38 172 HIS A C 1
ATOM 1408 O O . HIS A 1 172 ? 0.874 -9.382 0.906 1.00 97.38 172 HIS A O 1
ATOM 1414 N N . SER A 1 173 ? 0.186 -9.860 2.993 1.00 96.69 173 SER A N 1
ATOM 1415 C CA . SER A 1 173 ? 1.327 -10.735 3.294 1.00 96.69 173 SER A CA 1
ATOM 1416 C C . SER A 1 173 ? 2.685 -10.041 3.137 1.00 96.69 173 SER A C 1
ATOM 1418 O O . SER A 1 173 ? 3.673 -10.699 2.838 1.00 96.69 173 SER A O 1
ATOM 1420 N N . SER A 1 174 ? 2.741 -8.721 3.346 1.00 96.06 174 SER A N 1
ATOM 1421 C CA . SE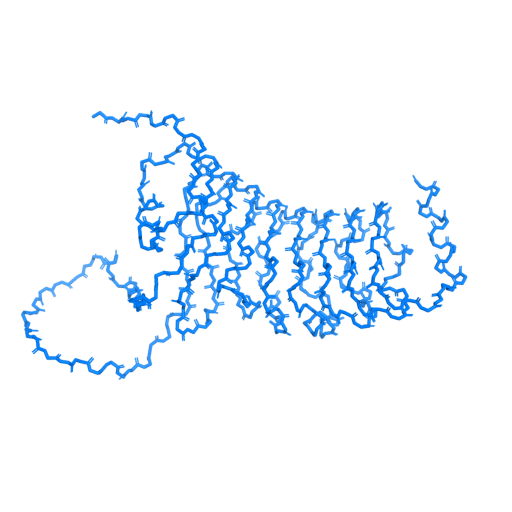R A 1 174 ? 3.935 -7.907 3.098 1.00 96.06 174 SER A CA 1
ATOM 1422 C C . SER A 1 174 ? 4.724 -7.547 4.369 1.00 96.06 174 SER A C 1
ATOM 1424 O O . SER A 1 174 ? 5.439 -6.544 4.409 1.00 96.06 174 SER A O 1
ATOM 1426 N N . SER A 1 175 ? 4.559 -8.319 5.446 1.00 91.88 175 SER A N 1
ATOM 1427 C CA . SER A 1 175 ? 5.255 -8.114 6.725 1.00 91.88 175 SER A CA 1
ATOM 1428 C C . SER A 1 175 ? 5.244 -6.661 7.244 1.00 91.88 175 SER A C 1
ATOM 1430 O O . SER A 1 175 ? 6.175 -6.223 7.922 1.00 91.88 175 SER A O 1
ATOM 1432 N N . LEU A 1 176 ? 4.188 -5.899 6.927 1.00 93.69 176 LEU A N 1
ATOM 1433 C CA . LEU A 1 176 ? 4.085 -4.471 7.238 1.00 93.69 176 LEU A CA 1
ATOM 1434 C C . LEU A 1 176 ? 3.913 -4.184 8.731 1.00 93.69 176 LEU A C 1
ATOM 1436 O O . LEU A 1 176 ? 4.094 -3.033 9.126 1.00 93.69 176 LEU A O 1
ATOM 1440 N N . GLY A 1 177 ? 3.572 -5.197 9.538 1.00 90.94 177 GLY A N 1
ATOM 1441 C CA . GLY A 1 177 ? 3.341 -5.109 10.980 1.00 90.94 177 GLY A CA 1
ATOM 1442 C C . GLY A 1 177 ? 4.365 -4.235 11.683 1.00 90.94 177 GLY A C 1
ATOM 1443 O O . GLY A 1 177 ? 4.055 -3.130 12.119 1.00 90.94 177 GLY A O 1
ATOM 1444 N N . THR A 1 178 ? 5.617 -4.693 11.700 1.00 86.94 178 THR A N 1
ATOM 1445 C CA . THR A 1 178 ? 6.718 -3.972 12.351 1.00 86.94 178 THR A CA 1
ATOM 1446 C C . THR A 1 178 ? 7.045 -2.650 11.663 1.00 86.94 178 THR A C 1
ATOM 1448 O O . THR A 1 178 ? 7.475 -1.706 12.319 1.00 86.94 178 THR A O 1
ATOM 1451 N N . GLY A 1 179 ? 6.856 -2.565 10.345 1.00 86.25 179 GLY A N 1
ATOM 1452 C CA . GLY A 1 179 ? 7.143 -1.365 9.569 1.00 86.25 179 GLY A CA 1
ATOM 1453 C C . GLY A 1 179 ? 6.254 -0.187 9.971 1.00 86.25 179 GLY A C 1
ATOM 1454 O O . GLY A 1 179 ? 6.755 0.849 10.403 1.00 86.25 179 GLY A O 1
ATOM 1455 N N . LEU A 1 180 ? 4.932 -0.353 9.861 1.00 90.12 180 LEU A N 1
ATOM 1456 C CA . LEU A 1 180 ? 3.969 0.704 10.189 1.00 90.12 180 LEU A CA 1
ATOM 1457 C C . LEU A 1 180 ? 3.775 0.896 11.695 1.00 90.12 180 LEU A C 1
ATOM 1459 O O . LEU A 1 180 ? 3.450 2.008 12.101 1.00 90.12 180 LEU A O 1
ATOM 1463 N N . GLU A 1 181 ? 4.006 -0.123 12.534 1.00 84.69 181 GLU A N 1
ATOM 1464 C CA . GLU A 1 181 ? 4.028 0.067 13.995 1.00 84.69 181 GLU A CA 1
ATOM 1465 C C . GLU A 1 181 ? 5.064 1.128 14.409 1.00 84.69 181 GLU A C 1
ATOM 1467 O O . GLU A 1 181 ? 4.810 1.882 15.346 1.00 84.69 181 GLU A O 1
ATOM 1472 N N . ASN A 1 182 ? 6.175 1.252 13.671 1.00 83.88 182 ASN A N 1
ATOM 1473 C CA . ASN A 1 182 ? 7.205 2.273 13.892 1.00 83.88 182 ASN A CA 1
ATOM 1474 C C . ASN A 1 182 ? 6.938 3.610 13.163 1.00 83.88 182 ASN A C 1
ATOM 1476 O O . ASN A 1 182 ? 7.625 4.600 13.428 1.00 83.88 182 ASN A O 1
ATOM 1480 N N . ASP A 1 183 ? 5.937 3.690 12.277 1.00 90.38 183 ASP A N 1
ATOM 1481 C CA . ASP A 1 183 ? 5.562 4.922 11.564 1.00 90.38 183 ASP A CA 1
ATOM 1482 C C . ASP A 1 183 ? 4.616 5.797 12.404 1.00 90.38 183 ASP A C 1
ATOM 1484 O O . ASP A 1 183 ? 3.468 6.088 12.054 1.00 90.38 183 ASP A O 1
ATOM 1488 N N . HIS A 1 184 ? 5.100 6.244 13.561 1.00 87.19 184 HIS A N 1
ATOM 1489 C CA . HIS A 1 184 ? 4.295 7.044 14.486 1.00 87.19 184 HIS A CA 1
ATOM 1490 C C . HIS A 1 184 ? 3.851 8.391 13.900 1.00 87.19 184 HIS A C 1
ATOM 1492 O O . HIS A 1 184 ? 2.861 8.954 14.361 1.00 87.19 184 HIS A O 1
ATOM 1498 N N . GLN A 1 185 ? 4.568 8.902 12.896 1.00 91.62 185 GLN A N 1
ATOM 1499 C CA . GLN A 1 185 ? 4.284 10.179 12.239 1.00 91.62 185 GLN A CA 1
ATOM 1500 C C . GLN A 1 185 ? 3.386 10.036 10.997 1.00 91.62 185 GLN A C 1
ATOM 1502 O O . GLN A 1 185 ? 3.034 11.052 10.400 1.00 91.62 185 GLN A O 1
ATOM 1507 N N . GLY A 1 186 ? 3.001 8.812 10.612 1.00 93.19 186 GLY A N 1
ATOM 1508 C CA . GLY A 1 186 ? 2.138 8.559 9.454 1.00 93.19 186 GLY A CA 1
ATOM 1509 C C . GLY A 1 186 ? 2.760 8.995 8.126 1.00 93.19 186 GLY A C 1
ATOM 1510 O O . GLY A 1 186 ? 2.065 9.490 7.238 1.00 93.19 186 GLY A O 1
ATOM 1511 N N . VAL A 1 187 ? 4.082 8.884 7.993 1.00 94.69 187 VAL A N 1
ATOM 1512 C CA . VAL A 1 187 ? 4.825 9.391 6.835 1.00 94.69 187 VAL A CA 1
ATOM 1513 C C . VAL A 1 187 ? 4.677 8.462 5.635 1.00 94.69 187 VAL A C 1
ATOM 1515 O O . VAL A 1 187 ? 4.668 8.948 4.505 1.00 94.69 187 VAL A O 1
ATOM 1518 N N . PHE A 1 188 ? 4.533 7.152 5.854 1.00 95.38 188 PHE A N 1
ATOM 1519 C CA . PHE A 1 188 ? 4.573 6.148 4.790 1.00 95.38 188 PHE A CA 1
ATOM 1520 C C . PHE A 1 188 ? 3.463 6.333 3.745 1.00 95.38 188 PHE A C 1
ATOM 1522 O O . PHE A 1 188 ? 3.713 6.193 2.549 1.00 95.38 188 PHE A O 1
ATOM 1529 N N . LEU A 1 189 ? 2.252 6.702 4.179 1.00 96.06 189 LEU A N 1
ATOM 1530 C CA . LEU A 1 189 ? 1.090 6.905 3.299 1.00 96.06 189 LEU A CA 1
ATOM 1531 C C . LEU A 1 189 ? 0.765 8.385 3.038 1.00 96.06 189 LEU A C 1
ATOM 1533 O O . LEU A 1 189 ? -0.200 8.682 2.331 1.00 96.06 189 LEU A O 1
ATOM 1537 N N . LYS A 1 190 ? 1.541 9.334 3.582 1.00 96.00 190 LYS A N 1
ATOM 1538 C CA . LYS A 1 190 ? 1.157 10.759 3.636 1.00 96.00 190 LYS A CA 1
ATOM 1539 C C . LYS A 1 190 ? 0.849 11.382 2.270 1.00 96.00 190 LYS A C 1
ATOM 1541 O O . LYS A 1 190 ? -0.011 12.259 2.176 1.00 96.00 190 LYS A O 1
ATOM 1546 N N . ASP A 1 191 ? 1.553 10.948 1.225 1.00 95.19 191 ASP A N 1
ATOM 1547 C CA . ASP A 1 191 ? 1.474 11.539 -0.113 1.00 95.19 191 ASP A CA 1
ATOM 1548 C C . ASP A 1 191 ? 0.364 10.889 -0.968 1.00 95.19 191 ASP A C 1
ATOM 1550 O O . ASP A 1 191 ? -0.024 11.431 -2.001 1.00 95.19 191 ASP A O 1
ATOM 1554 N N . LEU A 1 192 ? -0.225 9.779 -0.507 1.00 96.81 192 LEU A N 1
ATOM 1555 C CA . LEU A 1 192 ? -1.187 8.956 -1.251 1.00 96.81 192 LEU A CA 1
ATOM 1556 C C . LEU A 1 192 ? -2.640 9.416 -1.036 1.00 96.81 192 LEU A C 1
ATOM 1558 O O . LEU A 1 192 ? -3.508 8.650 -0.613 1.00 96.81 192 LEU A O 1
ATOM 1562 N N . LYS A 1 193 ? -2.907 10.703 -1.262 1.00 96.00 193 LYS A N 1
ATOM 1563 C CA . LYS A 1 193 ? -4.178 11.365 -0.895 1.00 96.00 193 LYS A CA 1
ATOM 1564 C C . LYS A 1 193 ? -5.402 10.817 -1.638 1.00 96.00 193 LYS A C 1
ATOM 1566 O O . LYS A 1 193 ? -6.519 10.891 -1.128 1.00 96.00 193 LYS A O 1
ATOM 1571 N N . SER A 1 194 ? -5.192 10.246 -2.821 1.00 97.06 194 SER A N 1
ATOM 1572 C CA . SER A 1 194 ? -6.247 9.706 -3.684 1.00 97.06 194 SER A CA 1
ATOM 1573 C C . SER A 1 194 ? -6.647 8.265 -3.349 1.00 97.06 194 SER A C 1
ATOM 1575 O O . SER A 1 194 ? -7.543 7.733 -4.007 1.00 97.06 194 SER A O 1
ATOM 1577 N N . LEU A 1 195 ? -6.024 7.632 -2.343 1.00 98.31 195 LEU A N 1
ATOM 1578 C CA . LEU A 1 195 ? -6.304 6.240 -1.997 1.00 98.31 195 LEU A CA 1
ATOM 1579 C C . LEU A 1 195 ? -7.753 6.049 -1.565 1.00 98.31 195 LEU A C 1
ATOM 1581 O O . LEU A 1 195 ? -8.233 6.645 -0.606 1.00 98.31 195 LEU A O 1
ATOM 1585 N N . GLN A 1 196 ? -8.423 5.136 -2.253 1.00 98.69 196 GLN A N 1
ATOM 1586 C CA . GLN A 1 196 ? -9.774 4.698 -1.945 1.00 98.69 196 GLN A CA 1
ATOM 1587 C C . GLN A 1 196 ? -9.757 3.292 -1.355 1.00 98.69 196 GLN A C 1
ATOM 1589 O O . GLN A 1 196 ? -10.565 2.997 -0.472 1.00 98.69 196 GLN A O 1
ATOM 1594 N N . HIS A 1 197 ? -8.857 2.425 -1.828 1.00 98.88 197 HIS A N 1
ATOM 1595 C CA . HIS A 1 197 ? -8.789 1.015 -1.454 1.00 98.88 197 HIS A CA 1
ATOM 1596 C C . HIS A 1 197 ? -7.411 0.678 -0.878 1.00 98.88 197 HIS A C 1
ATOM 1598 O O . HIS A 1 197 ? -6.387 0.893 -1.526 1.00 98.88 197 HIS A O 1
ATOM 1604 N N . ILE A 1 198 ? -7.382 0.096 0.318 1.00 98.75 198 ILE A N 1
ATOM 1605 C CA . ILE A 1 198 ? -6.165 -0.446 0.924 1.00 98.75 198 ILE A CA 1
ATOM 1606 C C . ILE A 1 198 ? -6.411 -1.907 1.284 1.00 98.75 198 ILE A C 1
ATOM 1608 O O . ILE A 1 198 ? -7.363 -2.228 2.000 1.00 98.75 198 ILE A O 1
ATOM 1612 N N . ASN A 1 199 ? -5.528 -2.787 0.815 1.00 98.81 199 ASN A N 1
ATOM 1613 C CA . ASN A 1 199 ? -5.457 -4.166 1.273 1.00 98.81 199 ASN A CA 1
ATOM 1614 C C . ASN A 1 199 ? -4.147 -4.416 2.020 1.00 98.81 199 ASN A C 1
ATOM 1616 O O . ASN A 1 199 ? -3.086 -4.536 1.414 1.00 98.81 199 ASN A O 1
ATOM 1620 N N . PHE A 1 200 ? -4.273 -4.527 3.337 1.00 98.50 200 PHE A N 1
ATOM 1621 C CA . PHE A 1 200 ? -3.223 -4.793 4.311 1.00 98.50 200 PHE A CA 1
ATOM 1622 C C . PHE A 1 200 ? -3.469 -6.122 5.045 1.00 98.50 200 PHE A C 1
ATOM 1624 O O . PHE A 1 200 ? -3.020 -6.317 6.179 1.00 98.50 200 PHE A O 1
ATOM 1631 N N . ALA A 1 201 ? -4.169 -7.062 4.409 1.00 98.75 201 ALA A N 1
ATOM 1632 C CA . ALA A 1 201 ? -4.417 -8.374 4.986 1.00 98.75 201 ALA A CA 1
ATOM 1633 C C . ALA A 1 201 ? -3.108 -9.123 5.297 1.00 98.75 201 ALA A C 1
ATOM 1635 O O . ALA A 1 201 ? -2.120 -8.995 4.574 1.00 98.75 201 ALA A O 1
ATOM 1636 N N . ARG A 1 202 ? -3.105 -9.944 6.350 1.00 98.19 202 ARG A N 1
ATOM 1637 C CA . ARG A 1 202 ? -2.013 -10.880 6.674 1.00 98.19 202 ARG A CA 1
ATOM 1638 C C . ARG A 1 202 ? -0.644 -10.220 6.865 1.00 98.19 202 ARG A C 1
ATOM 1640 O O . ARG A 1 202 ? 0.360 -10.743 6.405 1.00 98.19 202 ARG A O 1
ATOM 1647 N N . ASN A 1 203 ? -0.594 -9.076 7.538 1.00 97.94 203 ASN A N 1
ATOM 1648 C CA . ASN A 1 203 ? 0.641 -8.331 7.810 1.00 97.94 203 ASN A CA 1
ATOM 1649 C C . ASN A 1 203 ? 1.102 -8.414 9.269 1.00 97.94 203 ASN A C 1
ATOM 1651 O O . ASN A 1 203 ? 2.008 -7.687 9.665 1.00 97.94 203 ASN A O 1
ATOM 1655 N N . GLU A 1 204 ? 0.489 -9.294 10.062 1.00 95.44 204 GLU A N 1
ATOM 1656 C CA . GLU A 1 204 ? 0.838 -9.528 11.466 1.00 95.44 204 GLU A CA 1
ATOM 1657 C C . GLU A 1 204 ? 0.703 -8.289 12.372 1.00 95.44 204 GLU A C 1
ATOM 1659 O O . GLU A 1 204 ? 1.330 -8.241 13.430 1.00 95.44 204 GLU A O 1
ATOM 1664 N N . PHE A 1 205 ? -0.126 -7.300 12.010 1.00 96.81 205 PHE A N 1
ATOM 1665 C CA . PHE A 1 205 ? -0.370 -6.130 12.865 1.00 96.81 205 PHE A CA 1
ATOM 1666 C C . PHE A 1 205 ? -0.941 -6.544 14.220 1.00 96.81 205 PHE A C 1
ATOM 1668 O O . PHE A 1 205 ? -1.943 -7.261 14.266 1.00 96.81 205 PHE A O 1
ATOM 1675 N N . LYS A 1 206 ? -0.337 -6.073 15.316 1.00 94.81 206 LYS A N 1
ATOM 1676 C CA . LYS A 1 206 ? -0.788 -6.391 16.683 1.00 94.81 206 LYS A CA 1
ATOM 1677 C C . LYS A 1 206 ? -1.450 -5.197 17.354 1.00 94.81 206 LYS A C 1
ATOM 1679 O O . LYS A 1 206 ? -2.426 -5.365 18.085 1.00 94.81 206 LYS A O 1
ATOM 1684 N N . LEU A 1 207 ? -0.911 -4.003 17.117 1.00 94.56 207 LEU A N 1
ATOM 1685 C CA . LEU A 1 207 ? -1.342 -2.766 17.762 1.00 94.56 207 LEU A CA 1
ATOM 1686 C C . LEU A 1 207 ? -2.249 -1.939 16.848 1.00 94.56 207 LEU A C 1
ATOM 1688 O O . LEU A 1 207 ? -2.017 -1.929 15.642 1.00 94.56 207 LEU A O 1
ATOM 1692 N N . PRO A 1 208 ? -3.240 -1.204 17.388 1.00 94.62 208 PRO A N 1
ATOM 1693 C CA . PRO A 1 208 ? -4.023 -0.262 16.597 1.00 94.62 208 PRO A CA 1
ATOM 1694 C C . PRO A 1 208 ? -3.144 0.751 15.871 1.00 94.62 208 PRO A C 1
ATOM 1696 O O . PRO A 1 208 ? -2.109 1.183 16.385 1.00 94.62 208 PRO A O 1
ATOM 1699 N N . PHE A 1 209 ? -3.597 1.180 14.700 1.00 94.62 209 PHE A N 1
ATOM 1700 C CA . PHE A 1 209 ? -2.913 2.218 13.949 1.00 94.62 209 PHE A CA 1
ATOM 1701 C C . PHE A 1 209 ? -2.957 3.550 14.698 1.00 94.62 209 PHE A C 1
ATOM 1703 O O . PHE A 1 209 ? -3.958 3.913 15.326 1.00 94.62 209 PHE A O 1
ATOM 1710 N N . SER A 1 210 ? -1.872 4.318 14.587 1.00 90.94 210 SER A N 1
ATOM 1711 C CA . SER A 1 210 ? -1.868 5.701 15.052 1.00 90.94 210 SER A CA 1
ATOM 1712 C C . SER A 1 210 ? -2.910 6.516 14.277 1.00 90.94 210 SER A C 1
ATOM 1714 O O . SER A 1 210 ? -3.203 6.241 13.110 1.00 90.94 210 SER A O 1
ATOM 1716 N N . LYS A 1 211 ? -3.427 7.587 14.890 1.00 88.25 211 LYS A N 1
ATOM 1717 C CA . LYS A 1 211 ? -4.335 8.524 14.204 1.00 88.25 211 LYS A CA 1
ATOM 1718 C C . LYS A 1 211 ? -3.703 9.146 12.947 1.00 88.25 211 LYS A C 1
ATOM 1720 O O . LYS A 1 211 ? -4.416 9.587 12.050 1.00 88.25 211 LYS A O 1
ATOM 1725 N N . LEU A 1 212 ? -2.370 9.191 12.887 1.00 94.56 212 LEU A N 1
ATOM 1726 C CA . LEU A 1 212 ? -1.627 9.788 11.782 1.00 94.56 212 LEU A CA 1
ATOM 1727 C C . LEU A 1 212 ? -1.468 8.836 10.588 1.00 94.56 212 LEU A C 1
ATOM 1729 O O . LEU A 1 212 ? -1.365 9.317 9.464 1.00 94.56 212 LEU A O 1
ATOM 1733 N N . ALA A 1 213 ? -1.520 7.514 10.796 1.00 94.44 213 ALA A N 1
ATOM 1734 C CA . ALA A 1 213 ? -1.235 6.512 9.762 1.00 94.44 213 ALA A CA 1
ATOM 1735 C C . ALA A 1 213 ? -2.082 6.676 8.485 1.00 94.44 213 ALA A C 1
ATOM 1737 O O . ALA A 1 213 ? -1.580 6.480 7.383 1.00 94.44 213 ALA A O 1
ATOM 1738 N N . PHE A 1 214 ? -3.351 7.072 8.636 1.00 96.31 214 PHE A N 1
ATOM 1739 C CA . PHE A 1 214 ? -4.296 7.276 7.529 1.00 96.31 214 PHE A CA 1
ATOM 1740 C C . PHE A 1 214 ? -4.765 8.730 7.395 1.00 96.31 214 PHE A C 1
ATOM 1742 O O . PHE A 1 214 ? -5.801 8.987 6.780 1.00 96.31 214 PHE A O 1
ATOM 1749 N N . GLN A 1 215 ? -4.054 9.697 7.988 1.00 96.38 215 GLN A N 1
ATOM 1750 C CA . GLN A 1 215 ? -4.528 11.084 8.082 1.00 96.38 215 GLN A CA 1
ATOM 1751 C C . GLN A 1 215 ? -4.844 11.695 6.709 1.00 96.38 215 GLN A C 1
ATOM 1753 O O . GLN A 1 215 ? -5.842 12.399 6.554 1.00 96.38 215 GLN A O 1
ATOM 1758 N N . SER A 1 216 ? -4.028 11.388 5.701 1.00 96.75 216 SER A N 1
ATOM 1759 C CA . SER A 1 216 ? -4.217 11.855 4.324 1.00 96.75 216 SER A CA 1
ATOM 1760 C C . SER A 1 216 ? -5.353 11.145 3.577 1.00 96.75 216 SER A C 1
ATOM 1762 O O . SER A 1 216 ? -5.727 11.585 2.492 1.00 96.75 216 SER A O 1
ATOM 1764 N N . GLN A 1 217 ? -5.903 10.063 4.137 1.00 97.06 217 GLN A N 1
ATOM 1765 C CA . GLN A 1 217 ? -6.892 9.190 3.501 1.00 97.06 217 GLN A CA 1
ATOM 1766 C C . GLN A 1 217 ? -8.272 9.233 4.172 1.00 97.06 217 GLN A C 1
ATOM 1768 O O . GLN A 1 217 ? -9.219 8.658 3.643 1.00 97.06 217 GLN A O 1
ATOM 1773 N N . LEU A 1 218 ? -8.447 9.940 5.295 1.00 95.88 218 LEU A N 1
ATOM 1774 C CA . LEU A 1 218 ? -9.722 9.985 6.038 1.00 95.88 218 LEU A CA 1
ATOM 1775 C C . LEU A 1 218 ? -10.931 10.434 5.190 1.00 95.88 218 LEU A C 1
ATOM 1777 O O . LEU A 1 218 ? -12.072 10.045 5.457 1.00 95.88 218 LEU A O 1
ATOM 1781 N N . HIS A 1 219 ? -10.684 11.239 4.151 1.00 95.56 219 HIS A N 1
ATOM 1782 C CA . HIS A 1 219 ? -11.704 11.751 3.233 1.00 95.56 219 HIS A CA 1
ATOM 1783 C C . HIS A 1 219 ? -11.778 11.014 1.890 1.00 95.56 219 HIS A C 1
ATOM 1785 O O . HIS A 1 219 ? -12.684 11.300 1.112 1.00 95.56 219 HIS A O 1
ATOM 1791 N N . SER A 1 220 ? -10.880 10.079 1.599 1.00 97.38 220 SER A N 1
ATOM 1792 C CA . SER A 1 220 ? -10.850 9.351 0.322 1.00 97.38 220 SER A CA 1
ATOM 1793 C C . SER A 1 220 ? -11.048 7.847 0.488 1.00 97.38 220 SER A C 1
ATOM 1795 O O . SER A 1 220 ? -11.654 7.226 -0.387 1.00 97.38 220 SER A O 1
ATOM 1797 N N . LEU A 1 221 ? -10.630 7.272 1.619 1.00 98.12 221 LEU A N 1
ATOM 1798 C CA . LEU A 1 221 ? -10.682 5.836 1.858 1.00 98.12 221 LEU A CA 1
ATOM 1799 C C . LEU A 1 221 ? -12.124 5.334 1.953 1.00 98.12 221 LEU A C 1
ATOM 1801 O O . LEU A 1 221 ? -12.936 5.827 2.737 1.00 98.12 221 LEU A O 1
ATOM 1805 N N . ARG A 1 222 ? -12.416 4.311 1.153 1.00 97.94 222 ARG A N 1
ATOM 1806 C CA . ARG A 1 222 ? -13.716 3.645 1.045 1.00 97.94 222 ARG A CA 1
ATOM 1807 C C . ARG A 1 222 ? -13.644 2.181 1.470 1.00 97.94 222 ARG A C 1
ATOM 1809 O O . ARG A 1 222 ? -14.608 1.683 2.042 1.00 97.94 222 ARG A O 1
ATOM 1816 N N . PHE A 1 223 ? -12.527 1.504 1.213 1.00 98.62 223 PHE A N 1
ATOM 1817 C CA . PHE A 1 223 ? -12.366 0.076 1.486 1.00 98.62 223 PHE A CA 1
ATOM 1818 C C . PHE A 1 223 ? -11.026 -0.168 2.178 1.00 98.62 223 PHE A C 1
ATOM 1820 O O . PHE A 1 223 ? -9.971 0.122 1.613 1.00 98.62 223 PHE A O 1
ATOM 1827 N N . LEU A 1 224 ? -11.074 -0.711 3.392 1.00 98.56 224 LEU A N 1
ATOM 1828 C CA . LEU A 1 224 ? -9.899 -1.065 4.180 1.00 98.56 224 LEU A CA 1
ATOM 1829 C C . LEU A 1 224 ? -9.968 -2.546 4.557 1.00 98.56 224 LEU A C 1
ATOM 1831 O O . LEU A 1 224 ? -10.859 -2.969 5.291 1.00 98.56 224 LEU A O 1
ATOM 1835 N N . THR A 1 225 ? -9.026 -3.335 4.044 1.00 98.81 225 THR A N 1
ATOM 1836 C CA . THR A 1 225 ? -8.907 -4.765 4.357 1.00 98.81 225 THR A CA 1
ATOM 1837 C C . THR A 1 225 ? -7.738 -4.987 5.305 1.00 98.81 225 THR A C 1
ATOM 1839 O O . THR A 1 225 ? -6.591 -4.706 4.968 1.00 98.81 225 THR A O 1
ATOM 1842 N N . LEU A 1 226 ? -8.048 -5.509 6.485 1.00 98.62 226 LEU A N 1
ATOM 1843 C CA . LEU A 1 226 ? -7.150 -5.840 7.591 1.00 98.62 226 LEU A CA 1
ATOM 1844 C C . LEU A 1 226 ? -7.333 -7.302 8.035 1.00 98.62 226 LEU A C 1
ATOM 1846 O O . LEU A 1 226 ? -6.980 -7.667 9.160 1.00 98.62 226 LEU A O 1
ATOM 1850 N N . GLU A 1 227 ? -7.890 -8.134 7.157 1.00 98.69 227 GLU A N 1
ATOM 1851 C CA . GLU A 1 227 ? -8.117 -9.559 7.385 1.00 98.69 227 GLU A CA 1
ATOM 1852 C C . GLU A 1 227 ? -6.822 -10.291 7.761 1.00 98.69 227 GLU A C 1
ATOM 1854 O O . GLU A 1 227 ? -5.745 -9.961 7.270 1.00 98.69 227 GLU A O 1
ATOM 1859 N N . GLY A 1 228 ? -6.905 -11.283 8.645 1.00 98.38 228 GLY A N 1
ATOM 1860 C CA . GLY A 1 228 ? -5.768 -12.165 8.930 1.00 98.38 228 GLY A CA 1
ATOM 1861 C C . GLY A 1 228 ? -4.605 -11.487 9.662 1.00 98.38 228 GLY A C 1
ATOM 1862 O O . GLY A 1 228 ? -3.461 -11.907 9.502 1.00 98.38 228 GLY A O 1
ATOM 1863 N N . ASN A 1 229 ? -4.865 -10.417 10.415 1.00 98.50 229 ASN A N 1
ATOM 1864 C CA . ASN A 1 229 ? -3.883 -9.775 11.291 1.00 98.50 229 ASN A CA 1
ATOM 1865 C C . ASN A 1 229 ? -4.027 -10.281 12.742 1.00 98.50 229 ASN A C 1
ATOM 1867 O O . ASN A 1 229 ? -4.656 -11.305 13.006 1.00 98.50 229 ASN A O 1
ATOM 1871 N N . MET A 1 230 ? -3.401 -9.599 13.701 1.00 97.50 230 MET A N 1
ATOM 1872 C CA . MET A 1 230 ? -3.302 -10.028 15.099 1.00 97.50 230 MET A CA 1
ATOM 1873 C C . MET A 1 230 ? -3.907 -9.008 16.075 1.00 97.50 230 MET A C 1
ATOM 1875 O O . MET A 1 230 ? -3.566 -9.025 17.259 1.00 97.50 230 MET A O 1
ATOM 1879 N N . PHE A 1 231 ? -4.809 -8.139 15.607 1.00 98.06 231 PHE A N 1
ATOM 1880 C CA . PHE A 1 231 ? -5.444 -7.122 16.445 1.00 98.06 231 PHE A CA 1
ATOM 1881 C C . PHE A 1 231 ? -6.292 -7.763 17.548 1.00 98.06 231 PHE A C 1
ATOM 1883 O O . PHE A 1 231 ? -7.103 -8.647 17.268 1.00 98.06 231 PHE A O 1
ATOM 1890 N N . THR A 1 232 ? -6.137 -7.295 18.788 1.00 98.00 232 THR A N 1
ATOM 1891 C CA . THR A 1 232 ? -6.939 -7.734 19.951 1.00 98.00 232 THR A CA 1
ATOM 1892 C C . THR A 1 232 ? -8.067 -6.772 20.322 1.00 98.00 232 THR A C 1
ATOM 1894 O O . THR A 1 232 ? -8.972 -7.131 21.077 1.00 98.00 232 THR A O 1
ATOM 1897 N N . ILE A 1 233 ? -8.033 -5.570 19.753 1.00 97.44 233 ILE A N 1
ATOM 1898 C CA . ILE A 1 233 ? -9.017 -4.492 19.888 1.00 97.44 233 ILE A CA 1
ATOM 1899 C C . ILE A 1 233 ? -9.224 -3.835 18.517 1.00 97.44 233 ILE A C 1
ATOM 1901 O O . ILE A 1 233 ? -8.561 -4.211 17.547 1.00 97.44 233 ILE A O 1
ATOM 1905 N N . MET A 1 234 ? -10.127 -2.858 18.415 1.00 97.38 234 MET A N 1
ATOM 1906 C CA . MET A 1 234 ? -10.398 -2.190 17.146 1.00 97.38 234 MET A CA 1
ATOM 1907 C C . MET A 1 234 ? -9.131 -1.514 16.577 1.00 97.38 234 MET A C 1
ATOM 1909 O O . MET A 1 234 ? -8.513 -0.697 17.264 1.00 97.38 234 MET A O 1
ATOM 1913 N N . PRO A 1 235 ? -8.727 -1.812 15.326 1.00 95.94 235 PRO A N 1
ATOM 1914 C CA . PRO A 1 235 ? -7.463 -1.326 14.766 1.00 95.94 235 PRO A CA 1
ATOM 1915 C C . PRO A 1 235 ? -7.455 0.158 14.398 1.00 95.94 235 PRO A C 1
ATOM 1917 O O . PRO A 1 235 ? -6.388 0.731 14.200 1.00 95.94 235 PRO A O 1
ATOM 1920 N N . VAL A 1 236 ? -8.627 0.773 14.252 1.00 95.62 236 VAL A N 1
ATOM 1921 C CA . VAL A 1 236 ? -8.780 2.160 13.811 1.00 95.62 236 VAL A CA 1
ATOM 1922 C C . VAL A 1 236 ? -9.930 2.834 14.547 1.00 95.62 236 VAL A C 1
ATOM 1924 O O . VAL A 1 236 ? -10.896 2.189 14.951 1.00 95.62 236 VAL A O 1
ATOM 1927 N N . ASN A 1 237 ? -9.863 4.157 14.665 1.00 95.00 237 ASN A N 1
ATOM 1928 C CA . ASN A 1 237 ? -10.981 4.957 15.140 1.00 95.00 237 ASN A CA 1
ATOM 1929 C C . ASN A 1 237 ? -11.964 5.218 13.988 1.00 95.00 237 ASN A C 1
ATOM 1931 O O . ASN A 1 237 ? -11.729 6.080 13.144 1.00 95.00 237 ASN A O 1
ATOM 1935 N N . LEU A 1 238 ? -13.066 4.470 13.955 1.00 94.19 238 LEU A N 1
ATOM 1936 C CA . LEU A 1 238 ? -14.066 4.531 12.883 1.00 94.19 238 LEU A CA 1
ATOM 1937 C C . LEU A 1 238 ? -14.668 5.928 12.678 1.00 94.19 238 LEU A C 1
ATOM 1939 O O . LEU A 1 238 ? -14.946 6.304 11.541 1.00 94.19 238 LEU A O 1
ATOM 1943 N N . ALA A 1 239 ? -14.809 6.715 13.749 1.00 93.00 239 ALA A N 1
ATOM 1944 C CA . ALA A 1 239 ? -15.310 8.087 13.677 1.00 93.00 239 ALA A CA 1
ATOM 1945 C C . ALA A 1 239 ? -14.456 9.029 12.809 1.00 93.00 239 ALA A C 1
ATOM 1947 O O . ALA A 1 239 ? -14.971 10.049 12.353 1.00 93.00 239 ALA A O 1
ATOM 1948 N N . ASP A 1 240 ? -13.173 8.716 12.593 1.00 93.56 240 ASP A N 1
ATOM 1949 C CA . ASP A 1 240 ? -12.273 9.569 11.811 1.00 93.56 240 ASP A CA 1
ATOM 1950 C C . ASP A 1 240 ? -12.504 9.424 10.292 1.00 93.56 240 ASP A C 1
ATOM 1952 O O . ASP A 1 240 ? -12.112 10.306 9.530 1.00 93.56 240 ASP A O 1
ATOM 1956 N N . PHE A 1 241 ? -13.150 8.345 9.829 1.00 94.56 241 PHE A N 1
ATOM 1957 C CA . PHE A 1 241 ? -13.344 8.086 8.400 1.00 94.56 241 PHE A CA 1
ATOM 1958 C C . PHE A 1 241 ? -14.694 8.598 7.890 1.00 94.56 241 PHE A C 1
ATOM 1960 O O . PHE A 1 241 ? -15.764 8.176 8.335 1.00 94.56 241 PHE A O 1
ATOM 1967 N N . ASN A 1 242 ? -14.661 9.456 6.869 1.00 91.75 242 ASN A N 1
ATOM 1968 C CA . ASN A 1 242 ? -15.878 10.084 6.349 1.00 91.75 242 ASN A CA 1
ATOM 1969 C C . ASN A 1 242 ? -16.613 9.244 5.305 1.00 91.75 242 ASN A C 1
ATOM 1971 O O . ASN A 1 242 ? -17.834 9.360 5.199 1.00 91.75 242 ASN A O 1
ATOM 1975 N N . HIS A 1 243 ? -15.878 8.433 4.542 1.00 93.94 243 HIS A N 1
ATOM 1976 C CA . HIS A 1 243 ? -16.394 7.714 3.374 1.00 93.94 243 HIS A CA 1
ATOM 1977 C C . HIS A 1 243 ? -16.113 6.208 3.407 1.00 93.94 243 HIS A C 1
ATOM 1979 O O . HIS A 1 243 ? -16.300 5.542 2.386 1.00 93.94 243 HIS A O 1
ATOM 1985 N N . LEU A 1 244 ? -15.675 5.669 4.551 1.00 95.88 244 LEU A N 1
ATOM 1986 C CA . LEU A 1 244 ? -15.401 4.243 4.692 1.00 95.88 244 LEU A CA 1
ATOM 1987 C C . LEU A 1 244 ? -16.709 3.456 4.561 1.00 95.88 244 LEU A C 1
ATOM 1989 O O . LEU A 1 244 ? -17.658 3.677 5.307 1.00 95.88 244 LEU A O 1
ATOM 1993 N N . ARG A 1 245 ? -16.748 2.553 3.583 1.00 94.62 245 ARG A N 1
ATOM 1994 C CA . ARG A 1 245 ? -17.896 1.702 3.239 1.00 94.62 245 ARG A CA 1
ATOM 1995 C C . ARG A 1 245 ? -17.676 0.251 3.634 1.00 94.62 245 ARG A C 1
ATOM 1997 O O . ARG A 1 245 ? -18.635 -0.461 3.900 1.00 94.62 245 ARG A O 1
ATOM 2004 N N . LEU A 1 246 ? -16.421 -0.189 3.644 1.00 96.25 246 LEU A N 1
ATOM 2005 C CA . LEU A 1 246 ? -16.045 -1.543 4.013 1.00 96.25 246 LEU A CA 1
ATOM 2006 C C . LEU A 1 246 ? -14.806 -1.510 4.895 1.00 96.25 246 LEU A C 1
ATOM 2008 O O . LEU A 1 246 ? -13.774 -0.950 4.518 1.00 96.25 246 LEU A O 1
ATOM 2012 N N . LEU A 1 247 ? -14.920 -2.175 6.038 1.00 97.31 247 LEU A N 1
ATOM 2013 C CA . LEU A 1 247 ? -13.807 -2.518 6.900 1.00 97.31 247 LEU A CA 1
ATOM 2014 C C . LEU A 1 247 ? -13.818 -4.026 7.136 1.00 97.31 247 LEU A C 1
ATOM 2016 O O . LEU A 1 247 ? -14.691 -4.540 7.832 1.00 97.31 247 LEU A O 1
ATOM 2020 N N . ASP A 1 248 ? -12.857 -4.730 6.548 1.00 98.50 248 ASP A N 1
ATOM 2021 C CA . ASP A 1 248 ? -12.699 -6.167 6.752 1.00 98.50 248 ASP A CA 1
ATOM 2022 C C . ASP A 1 248 ? -11.637 -6.428 7.817 1.00 98.50 248 ASP A C 1
ATOM 2024 O O . ASP A 1 248 ? -10.451 -6.214 7.589 1.00 98.50 248 ASP A O 1
ATOM 2028 N N . ILE A 1 249 ? -12.073 -6.892 8.984 1.00 97.94 249 ILE A N 1
ATOM 2029 C CA . ILE A 1 249 ? -11.222 -7.261 10.126 1.00 97.94 249 ILE A CA 1
ATOM 2030 C C . ILE A 1 249 ? -11.378 -8.744 10.484 1.00 97.94 249 ILE A C 1
ATOM 2032 O O . ILE A 1 249 ? -11.055 -9.149 11.602 1.00 97.94 249 ILE A O 1
ATOM 2036 N N . ARG A 1 250 ? -11.872 -9.575 9.557 1.00 98.50 250 ARG A N 1
ATOM 2037 C CA . ARG A 1 250 ? -12.005 -11.025 9.774 1.00 98.50 250 ARG A CA 1
ATOM 2038 C C . ARG A 1 250 ? -10.651 -11.652 10.109 1.00 98.50 250 ARG A C 1
ATOM 2040 O O . ARG A 1 250 ? -9.602 -11.105 9.786 1.00 98.50 250 ARG A O 1
ATOM 2047 N N . ASN A 1 251 ? -10.666 -12.817 10.751 1.00 98.38 251 ASN A N 1
ATOM 2048 C CA . ASN A 1 251 ? -9.447 -13.561 11.089 1.00 98.38 251 ASN A CA 1
ATOM 2049 C C . ASN A 1 251 ? -8.431 -12.739 11.916 1.00 98.38 251 ASN A C 1
ATOM 2051 O O . ASN A 1 251 ? -7.228 -12.858 11.720 1.00 98.38 251 ASN A O 1
ATOM 2055 N N . ASN A 1 252 ? -8.930 -11.903 12.832 1.00 98.69 252 ASN A N 1
ATOM 2056 C CA . ASN A 1 252 ? -8.149 -11.231 13.876 1.00 98.69 252 ASN A CA 1
ATOM 2057 C C . ASN A 1 252 ? -8.425 -11.866 15.252 1.00 98.69 252 ASN A C 1
ATOM 2059 O O . ASN A 1 252 ? -9.057 -12.918 15.347 1.00 98.69 252 ASN A O 1
ATOM 2063 N N . LYS A 1 253 ? -7.960 -11.228 16.332 1.00 98.06 253 LYS A N 1
ATOM 2064 C CA . LYS A 1 253 ? -8.128 -11.678 17.724 1.00 98.06 253 LYS A CA 1
ATOM 2065 C C . LYS A 1 253 ? -8.932 -10.689 18.575 1.00 98.06 253 LYS A C 1
ATOM 2067 O O . LYS A 1 253 ? -8.708 -10.604 19.780 1.00 98.06 253 LYS A O 1
ATOM 2072 N N . ILE A 1 254 ? -9.826 -9.916 17.953 1.00 97.75 254 ILE A N 1
ATOM 2073 C CA . ILE A 1 254 ? -10.597 -8.863 18.626 1.00 97.75 254 ILE A CA 1
ATOM 2074 C C . ILE A 1 254 ? -11.476 -9.492 19.707 1.00 97.75 254 ILE A C 1
ATOM 2076 O O . ILE A 1 254 ? -12.314 -10.340 19.413 1.00 97.75 254 ILE A O 1
ATOM 2080 N N . LEU A 1 255 ? -11.257 -9.086 20.958 1.00 97.31 255 LEU A N 1
ATOM 2081 C CA . LEU A 1 255 ? -11.885 -9.711 22.125 1.00 97.31 255 LEU A CA 1
ATOM 2082 C C . LEU A 1 255 ? -13.258 -9.117 22.452 1.00 97.31 255 LEU A C 1
ATOM 2084 O O . LEU A 1 255 ? -14.129 -9.814 22.964 1.00 97.31 255 LEU A O 1
ATOM 2088 N N . TYR A 1 256 ? -13.437 -7.824 22.195 1.00 96.44 256 TYR A N 1
ATOM 2089 C CA . TYR A 1 256 ? -14.658 -7.087 22.499 1.00 96.44 256 TYR A CA 1
ATOM 2090 C C . TYR A 1 256 ? -14.776 -5.844 21.613 1.00 96.44 256 TYR A C 1
ATOM 2092 O O . TYR A 1 256 ? -13.788 -5.380 21.042 1.00 96.44 256 TYR A O 1
ATOM 2100 N N . LEU A 1 257 ? -15.991 -5.300 21.544 1.00 96.50 257 LEU A N 1
ATOM 2101 C CA . LEU A 1 257 ? -16.273 -3.962 21.033 1.00 96.50 257 LEU A CA 1
ATOM 2102 C C . LEU A 1 257 ? -16.754 -3.088 22.193 1.00 96.50 257 LEU A C 1
ATOM 2104 O O . LEU A 1 257 ? -17.581 -3.499 23.005 1.00 96.50 257 LEU A O 1
ATOM 2108 N N . THR A 1 258 ? -16.214 -1.884 22.282 1.00 97.12 258 THR A N 1
ATOM 2109 C CA . THR A 1 258 ? -16.623 -0.849 23.228 1.00 97.12 258 THR A CA 1
ATOM 2110 C C . THR A 1 258 ? -17.900 -0.155 22.752 1.00 97.12 258 THR A C 1
ATOM 2112 O O . THR A 1 258 ? -18.208 -0.122 21.562 1.00 97.12 258 THR A O 1
ATOM 2115 N N . ASN A 1 259 ? -18.606 0.516 23.668 1.00 97.25 259 ASN A N 1
ATOM 2116 C CA . ASN A 1 259 ? -19.770 1.340 23.313 1.00 97.25 259 ASN A CA 1
ATOM 2117 C C . ASN A 1 259 ? -19.434 2.416 22.269 1.00 97.25 259 ASN A C 1
ATOM 2119 O O . ASN A 1 259 ? -20.273 2.755 21.440 1.00 97.25 259 ASN A O 1
ATOM 2123 N N . LYS A 1 260 ? -18.208 2.954 22.300 1.00 96.06 260 LYS A N 1
ATOM 2124 C CA . LYS A 1 260 ? -17.747 3.924 21.304 1.00 96.06 260 LYS A CA 1
ATOM 2125 C C . LYS A 1 260 ? -17.719 3.294 19.910 1.00 96.06 260 LYS A C 1
ATOM 2127 O O . LYS A 1 260 ? -18.297 3.857 18.989 1.00 96.06 260 LYS A O 1
ATOM 2132 N N . GLU A 1 261 ? -17.087 2.132 19.769 1.00 95.88 261 GLU A N 1
ATOM 2133 C CA . GL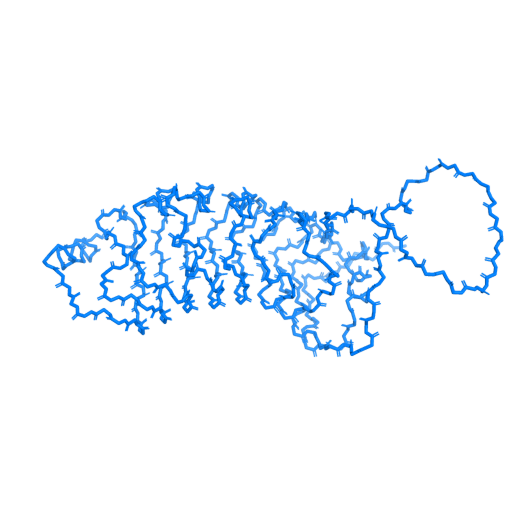U A 1 261 ? -16.966 1.437 18.482 1.00 95.88 261 GLU A CA 1
ATOM 2134 C C . GLU A 1 261 ? -18.333 0.998 17.953 1.00 95.88 261 GLU A C 1
ATOM 2136 O O . GLU A 1 261 ? -18.619 1.213 16.779 1.00 95.88 261 GLU A O 1
ATOM 2141 N N . THR A 1 262 ? -19.215 0.482 18.816 1.00 95.50 262 THR A N 1
ATOM 2142 C CA . THR A 1 262 ? -20.597 0.147 18.439 1.00 95.50 262 THR A CA 1
ATOM 2143 C C . THR A 1 262 ? -21.350 1.376 17.915 1.00 95.50 262 THR A C 1
ATOM 2145 O O . THR A 1 262 ? -21.957 1.315 16.847 1.00 95.50 262 THR A O 1
ATOM 2148 N N . ASN A 1 263 ? -21.249 2.523 18.598 1.00 95.00 263 ASN A N 1
ATOM 2149 C CA . ASN A 1 263 ? -21.868 3.775 18.149 1.00 95.00 263 ASN A CA 1
ATOM 2150 C C . ASN A 1 263 ? -21.289 4.277 16.815 1.00 95.00 263 ASN A C 1
ATOM 2152 O O . ASN A 1 263 ? -22.024 4.800 15.975 1.00 95.00 263 ASN A O 1
ATOM 2156 N N . ASP A 1 264 ? -19.977 4.148 16.614 1.00 94.56 264 ASP A N 1
ATOM 2157 C CA . ASP A 1 264 ? -19.326 4.559 15.370 1.00 94.56 264 ASP A CA 1
ATOM 2158 C C . ASP A 1 264 ? -19.747 3.663 14.192 1.00 94.56 264 ASP A C 1
ATOM 2160 O O . ASP A 1 264 ? -20.023 4.175 13.105 1.00 94.56 264 ASP A O 1
ATOM 2164 N N . ILE A 1 265 ? -19.894 2.351 14.413 1.00 91.94 265 ILE A N 1
ATOM 2165 C CA . ILE A 1 265 ? -20.447 1.407 13.426 1.00 91.94 265 ILE A CA 1
ATOM 2166 C C . ILE A 1 265 ? -21.881 1.799 13.055 1.00 91.94 265 ILE A C 1
ATOM 2168 O O . ILE A 1 265 ? -22.201 1.910 11.871 1.00 91.94 265 ILE A O 1
ATOM 2172 N N . GLU A 1 266 ? -22.742 2.072 14.040 1.00 91.31 266 GLU A N 1
ATOM 2173 C CA . GLU A 1 266 ? -24.122 2.496 13.774 1.00 91.31 266 GLU A CA 1
ATOM 2174 C C . GLU A 1 266 ? -24.197 3.773 12.929 1.00 91.31 266 GLU A C 1
ATOM 2176 O O . GLU A 1 266 ? -25.066 3.899 12.064 1.00 91.31 266 GLU A O 1
ATOM 2181 N N . ARG A 1 267 ? -23.297 4.733 13.170 1.00 88.06 267 ARG A N 1
ATOM 2182 C CA . ARG A 1 267 ? -23.221 5.972 12.383 1.00 88.06 267 ARG A CA 1
ATOM 2183 C C . ARG A 1 267 ? -22.804 5.712 10.943 1.00 88.06 267 ARG A C 1
ATOM 2185 O O . ARG A 1 267 ? -23.337 6.366 10.052 1.00 88.06 267 ARG A O 1
ATOM 2192 N N . LEU A 1 268 ? -21.867 4.793 10.714 1.00 84.31 268 LEU A N 1
ATOM 2193 C CA . LEU A 1 268 ? -21.417 4.435 9.368 1.00 84.31 268 LEU A CA 1
ATOM 2194 C C . LEU A 1 268 ? -22.510 3.722 8.566 1.00 84.31 268 LEU A C 1
ATOM 2196 O O . LEU A 1 268 ? -22.647 3.997 7.383 1.00 84.31 268 LEU A O 1
ATOM 2200 N N . ILE A 1 269 ? -23.323 2.874 9.204 1.00 82.88 269 ILE A N 1
ATOM 2201 C CA . ILE A 1 269 ? -24.436 2.168 8.539 1.00 82.88 269 ILE A CA 1
ATOM 2202 C C . ILE A 1 269 ? -25.556 3.133 8.108 1.00 82.88 269 ILE A C 1
ATOM 2204 O O . ILE A 1 269 ? -26.284 2.856 7.159 1.00 82.88 269 ILE A O 1
ATOM 2208 N N . LYS A 1 270 ? -25.716 4.262 8.808 1.00 79.00 270 LYS A N 1
ATOM 2209 C CA . LYS A 1 270 ? -26.771 5.258 8.546 1.00 79.00 270 LYS A CA 1
ATOM 2210 C C . LYS A 1 270 ? -26.392 6.320 7.499 1.00 79.00 270 LYS A C 1
ATOM 2212 O O . LYS A 1 270 ? -27.256 7.124 7.155 1.00 79.00 270 LYS A O 1
ATOM 2217 N N . LYS A 1 271 ? -25.133 6.373 7.054 1.00 67.19 271 LYS A N 1
ATOM 2218 C CA . LYS A 1 271 ? -24.633 7.305 6.025 1.00 67.19 271 LYS A CA 1
ATOM 2219 C C . LYS A 1 271 ? -24.750 6.707 4.626 1.00 67.19 271 LYS A C 1
ATOM 2221 O O . LYS A 1 271 ? -25.017 7.498 3.696 1.00 67.19 271 LYS A O 1
#

Organism: Mytilus coruscus (NCBI:txid42192)

Radius of gyration: 22.23 Å; chains: 1; bounding box: 71×34×67 Å

pLDDT: mean 79.57, std 22.49, range [25.2, 98.88]

Foldseek 3Di:
DLPPDPAQEDAPAPEQDDPVNVLVVQVPPNCQNHAYYHHAHHDDPPPDDDDDPDVPPPDDDDDDDDDDDDDDDPDDDDDDPQEAEAEGHLNYQYYAHAQAEDDDVDHGQEYEYPSCNNHAYDHHANYPNQEQNHAYHDLQNYQEYHHALRQDLAHDLRNCVNNQNHAEYHHENSLCQNVQVPVLQLSNCQNNLQHAYYAHEHNQHAAAGHPSVCVSDLAHHAYYHHHQYAYQDDNDQLQSHDRHNYYHHHNYNHDDYDPNRVVSVVVSVVD

Sequence (271 aa):
MKYKSCLENLDLAKNDFDIHQIMVISLLKLLSNLKRFDISQLERDQNLKMFHYDYRRSSKHSDHLAKLDNQSIVYNSYYRISDFLISLPSSLEYFNGSFIEVRAGHSPNSITFTGIKHMKMFDIASTTLEDCNYTIKGLENVEVLNISNFKCHVLNYTFLRSCANLQQLIMHSSSLGTGLENDHQGVFLKDLKSLQHINFARNEFKLPFSKLAFQSQLHSLRFLTLEGNMFTIMPVNLADFNHLRLLDIRNNKILYLTNKETNDIERLIKK